Protein AF-A0A2K3NFA9-F1 (afdb_monomer_lite)

Secondary structure (DSSP, 8-state):
---SPPTT-EEEEEETTEEEEEEEEETTEEEETTT--EE-HHHHHHHTT-TTS--HHHHEEETTS-BHHHHHHHHHTT--EE-SPPPSSBTTT---SSEEEPSSSS-EEETGGGT-SS--SS----HHHHS-------PPP-EE----------------TTT------SSS-STT-EEE-TTT--EEEHHHHHHTTS---SS--SS---SSHHHHHHHHHHHHHHHH-EEEPPHHHHHHHHHHHHHTT---TT-TT--EEE---TT---TTTHHHHHHHHHHHHHHS---B-TTS-B-HHHHHH-

pLDDT: mean 71.09, std 14.91, range [30.61, 93.5]

Radius of gyration: 27.75 Å; chains: 1; bounding box: 70×66×53 Å

InterPro domains:
  IPR001965 Zinc finger, PHD-type [SM00249] (89-130)
  IPR001965 Zinc finger, PHD-type [SM00249] (159-216)
  IPR011011 Zinc finger, FYVE/PHD-type [SSF57903] (85-131)
  IPR011011 Zinc finger, FYVE/PHD-type [SSF57903] (155-213)
  IPR013083 Zinc finger, RING/FYVE/PHD-type [G3DSA:3.30.40.10] (77-143)
  IPR013083 Zinc finger, RING/FYVE/PHD-type [G3DSA:3.30.40.10] (156-218)
  IPR019786 Zinc finger, PHD-type, conserved site [PS01359] (90-129)
  IPR019786 Zinc finger, PHD-type, conserved site [PS01359] (160-215)
  IPR019787 Zinc finger, PHD-finger [PS50016] (87-132)
  IPR019787 Zinc finger, PHD-finger [PS50016] (157-218)
  IPR032308 Tify domain-binding domain [PF16135] (26-71)
  IPR059153 Histone-lysine N-methyltransferase NSD-like, PHD zi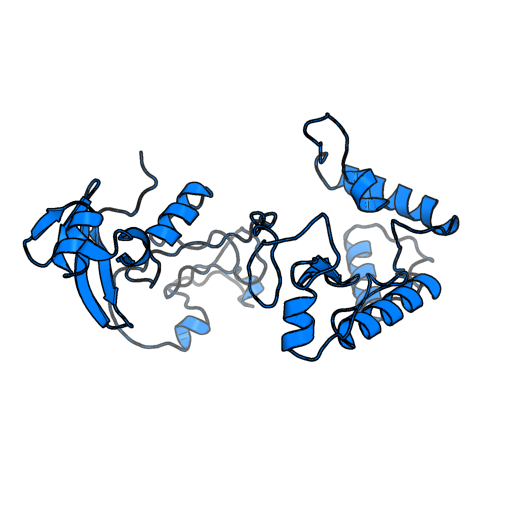nc finger 1 [PF23011] (87-130)

Foldseek 3Di:
DPAADDWQFKKFFDDPRDTQWIFTDDDQFTQTPVPRDGDHLLVNCVVSVNNVVSCSQCGMATPVGDGVVNSVVCSVVVFHFDQQAADQAAPQPRHGDDWAAAPQHRHTHDCVSVVHPDHDPDHDHDPVRVVDPDDDPDRGDRDGDPPPPVPPPPPLPADAPQPSDPQADDPDQDQRHWDAQPQPRHIHGQVSCVVVVNDPDPDDDPDGDHSDPVSVVVVVVLVVQQVVFKAFDPPVVLVVVVVVCVVVVNDDPPDSRPDIDGDHDLCDPDPVCVVVLVVVLVVCVVVDPFPADPVRDGCSNVVSND

Sequence (306 aa):
MPNGLPDGAELAYYVKGQKLLGGYKQGNGIVCGCCDVEISPSQFEAHAGMAARRQPYRHIYTSNGLTLHDIALSLANGQNLTTGDSDDMCAICGDGGDLILCNGCPRAFHAACLGLHGVPDSGWHCLNCKDNTGDGGGVRPIMIRLTRVDKEPEYEMGGCVVCRENDFSVDTFDDRTVIICDQCEKEYHVGCLRDIGLCELEELPKDKWFCCDDCNRIYVALQNSVSAGADTIPSSLSELIIRKHEERGLCTYGSMNDIQWRILSGKSRYPEHLPLLSRAAAIFRECFDPIVAISGRDLIPVMVYG

Structure (mmCIF, N/CA/C/O backbone):
data_AF-A0A2K3NFA9-F1
#
_entry.id   AF-A0A2K3NFA9-F1
#
loop_
_atom_site.group_PDB
_atom_site.id
_atom_site.type_symbol
_atom_site.label_atom_id
_atom_site.label_alt_id
_atom_site.label_comp_id
_atom_site.label_asym_id
_atom_site.label_entity_id
_atom_site.label_seq_id
_atom_site.pdbx_PDB_ins_code
_atom_site.Cartn_x
_atom_site.Cartn_y
_atom_site.Cartn_z
_atom_site.occupancy
_atom_site.B_iso_or_equiv
_atom_site.auth_seq_id
_atom_site.auth_comp_id
_atom_site.auth_asym_id
_atom_site.auth_atom_id
_atom_site.pdbx_PDB_model_num
ATOM 1 N N . MET A 1 1 ? -10.612 -15.970 -27.911 1.00 30.61 1 MET A N 1
ATOM 2 C CA . MET A 1 1 ? -9.783 -15.060 -27.091 1.00 30.61 1 MET A CA 1
ATOM 3 C C . MET A 1 1 ? -8.9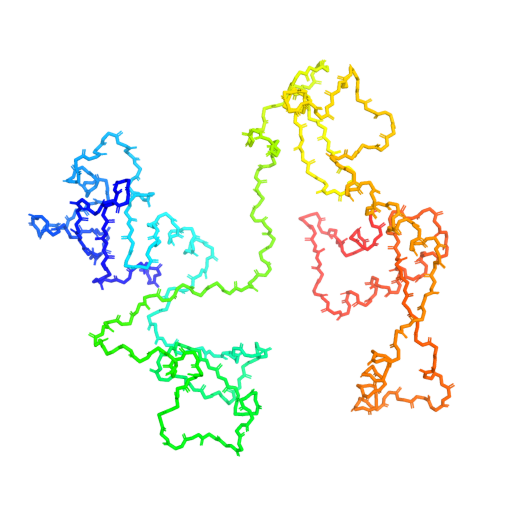26 -15.932 -26.184 1.00 30.61 1 MET A C 1
ATOM 5 O O . MET A 1 1 ? -9.525 -16.708 -25.448 1.00 30.61 1 MET A O 1
ATOM 9 N N . PRO A 1 2 ? -7.586 -15.932 -26.279 1.00 40.41 2 PRO A N 1
ATOM 10 C CA . PRO A 1 2 ? -6.780 -16.975 -25.658 1.00 40.41 2 PRO A CA 1
ATOM 11 C C . PRO A 1 2 ? -6.175 -16.460 -24.352 1.00 40.41 2 PRO A C 1
ATOM 13 O O . PRO A 1 2 ? -5.002 -16.158 -24.335 1.00 40.41 2 PRO A O 1
ATOM 16 N N . ASN A 1 3 ? -6.969 -16.280 -23.294 1.00 52.12 3 ASN A N 1
ATOM 17 C CA . ASN A 1 3 ? -6.464 -15.871 -21.969 1.00 52.12 3 ASN A CA 1
ATOM 18 C C . ASN A 1 3 ? -7.348 -16.433 -20.838 1.00 52.12 3 ASN A C 1
ATOM 20 O O . ASN A 1 3 ? -7.535 -15.797 -19.814 1.00 52.12 3 ASN A O 1
ATOM 24 N N . GLY A 1 4 ? -7.978 -17.591 -21.040 1.00 61.06 4 GLY A N 1
ATOM 25 C CA . GLY A 1 4 ? -8.753 -18.277 -20.000 1.00 61.06 4 GLY A CA 1
ATOM 26 C C . GLY A 1 4 ? -7.994 -19.474 -19.435 1.00 61.06 4 GLY A C 1
ATOM 27 O O . GLY A 1 4 ? -6.922 -19.823 -19.924 1.00 61.06 4 GLY A O 1
ATOM 28 N N . LEU A 1 5 ? -8.586 -20.152 -18.449 1.00 69.44 5 LEU A N 1
ATOM 29 C CA . LEU A 1 5 ? -8.106 -21.465 -18.017 1.00 69.44 5 LEU A CA 1
ATOM 30 C C . LEU A 1 5 ? -8.042 -22.414 -19.240 1.00 69.44 5 LEU A C 1
ATOM 32 O O . LEU A 1 5 ? -8.993 -22.415 -20.037 1.00 69.44 5 LEU A O 1
ATOM 36 N N . PRO A 1 6 ? -6.958 -23.185 -19.441 1.00 73.62 6 PRO A N 1
ATOM 37 C CA . PRO A 1 6 ? -6.852 -24.095 -20.579 1.00 73.62 6 PRO A CA 1
ATOM 38 C C . PRO A 1 6 ? -7.875 -25.231 -20.480 1.00 73.62 6 PRO A C 1
ATOM 40 O O . PRO A 1 6 ? -8.252 -25.651 -19.383 1.00 73.62 6 PRO A O 1
ATOM 43 N N . ASP A 1 7 ? -8.337 -25.721 -21.633 1.00 78.50 7 ASP A N 1
ATOM 44 C CA . ASP A 1 7 ? -9.188 -26.914 -21.680 1.00 78.50 7 ASP A CA 1
ATOM 45 C C . ASP A 1 7 ? -8.452 -28.109 -21.061 1.00 78.50 7 ASP A C 1
ATOM 47 O O . ASP A 1 7 ? -7.252 -28.287 -21.264 1.00 78.50 7 ASP A O 1
ATOM 51 N N . GLY A 1 8 ? -9.174 -28.908 -20.276 1.00 75.56 8 GLY A N 1
ATOM 52 C CA . GLY A 1 8 ? -8.624 -30.023 -19.505 1.00 75.56 8 GLY A CA 1
ATOM 53 C C . GLY A 1 8 ? -8.111 -29.648 -18.112 1.00 75.56 8 GLY A C 1
ATOM 54 O O . GLY A 1 8 ? -7.711 -30.538 -17.367 1.00 75.56 8 GLY A O 1
ATOM 55 N N . ALA A 1 9 ? -8.147 -28.371 -17.715 1.00 79.12 9 ALA A N 1
ATOM 56 C CA . ALA A 1 9 ? -7.793 -27.981 -16.352 1.00 79.12 9 ALA A CA 1
ATOM 57 C C . ALA A 1 9 ? -8.792 -28.549 -15.331 1.00 79.12 9 ALA A C 1
ATOM 59 O O . ALA A 1 9 ? -10.000 -28.325 -15.451 1.00 79.12 9 ALA A O 1
ATOM 60 N N . GLU A 1 10 ? -8.285 -29.258 -14.320 1.00 82.44 10 GLU A N 1
ATOM 61 C CA . GLU A 1 10 ? -9.111 -29.844 -13.263 1.00 82.44 10 GLU A CA 1
ATOM 62 C C . GLU A 1 10 ? -9.761 -28.771 -12.389 1.00 82.44 10 GLU A C 1
ATOM 64 O O . GLU A 1 10 ? -9.112 -27.831 -11.919 1.00 82.44 10 GLU A O 1
ATOM 69 N N . LEU A 1 11 ? -11.053 -28.962 -12.136 1.00 86.88 11 LEU A N 1
ATOM 70 C CA . LEU A 1 11 ? -11.883 -28.120 -11.293 1.00 86.88 11 LEU A CA 1
ATOM 71 C C . LEU A 1 11 ? -12.596 -28.967 -10.243 1.00 86.88 11 LEU A C 1
ATOM 73 O O . LEU A 1 11 ? -13.044 -30.085 -10.499 1.00 86.88 11 LEU A O 1
ATOM 77 N N . ALA A 1 12 ? -12.733 -28.434 -9.038 1.00 88.00 12 ALA A N 1
ATOM 78 C CA . ALA A 1 12 ? -13.415 -29.121 -7.958 1.00 88.00 12 ALA A CA 1
ATOM 79 C C . ALA A 1 12 ? -14.170 -28.148 -7.054 1.00 88.00 12 ALA A C 1
ATOM 81 O O . ALA A 1 12 ? -13.686 -27.069 -6.721 1.00 88.00 12 ALA A O 1
ATOM 82 N N . TYR A 1 13 ? -15.373 -28.541 -6.648 1.00 84.56 13 TYR A N 1
ATOM 83 C CA . TYR A 1 13 ? -16.193 -27.800 -5.701 1.00 84.56 13 TYR A CA 1
ATOM 84 C C . TYR A 1 13 ? -15.891 -28.278 -4.278 1.00 84.56 13 TYR A C 1
ATOM 86 O O . TYR A 1 13 ? -16.001 -29.476 -3.992 1.00 84.56 13 TYR A O 1
ATOM 94 N N . TYR A 1 14 ? -15.547 -27.350 -3.382 1.00 78.50 14 TYR A N 1
ATOM 95 C CA . TYR A 1 14 ? -15.205 -27.652 -1.989 1.00 78.50 14 TYR A CA 1
ATOM 96 C C . TYR A 1 14 ? -16.158 -26.976 -1.000 1.00 78.50 14 TYR A C 1
ATOM 98 O O . TYR A 1 14 ? -16.545 -25.819 -1.161 1.00 78.50 14 TYR A O 1
ATOM 106 N N . VAL A 1 15 ? -16.492 -27.679 0.086 1.00 76.00 15 VAL A N 1
ATOM 107 C CA . VAL A 1 15 ? -17.239 -27.127 1.227 1.00 76.00 15 VAL A CA 1
ATOM 108 C C . VAL A 1 15 ? -16.550 -27.542 2.517 1.00 76.00 15 VAL A C 1
ATOM 110 O O . VAL A 1 15 ? -16.347 -28.728 2.754 1.00 76.00 15 VAL A O 1
ATOM 113 N N . LYS A 1 16 ? -16.182 -26.563 3.357 1.00 71.69 16 LYS A N 1
ATOM 114 C CA . LYS A 1 16 ? -15.470 -26.795 4.631 1.00 71.69 16 LYS A CA 1
ATOM 115 C C . LYS A 1 16 ? -14.214 -27.681 4.469 1.00 71.69 16 LYS A C 1
ATOM 117 O O . LYS A 1 16 ? -13.926 -28.508 5.324 1.00 71.69 16 LYS A O 1
ATOM 122 N N . GLY A 1 17 ? -13.497 -27.529 3.352 1.00 64.50 17 GLY A N 1
ATOM 123 C CA . GLY A 1 17 ? -12.285 -28.299 3.039 1.00 64.50 17 GLY A CA 1
ATOM 124 C C . GLY A 1 17 ? -12.519 -29.686 2.425 1.00 64.50 17 GLY A C 1
ATOM 125 O O . GLY A 1 17 ? -11.554 -30.337 2.039 1.00 64.50 17 GLY A O 1
ATOM 126 N N . GLN A 1 18 ? -13.769 -30.136 2.268 1.00 73.69 18 GLN A N 1
ATOM 127 C CA . GLN A 1 18 ? -14.091 -31.423 1.647 1.00 73.69 18 GLN A CA 1
ATOM 128 C C . GLN A 1 18 ? -14.492 -31.249 0.176 1.00 73.69 18 GLN A C 1
ATOM 130 O O . GLN A 1 18 ? -15.353 -30.425 -0.142 1.00 73.69 18 GLN A O 1
ATOM 135 N N . LYS A 1 19 ? -13.880 -32.041 -0.718 1.00 82.81 19 LYS A N 1
ATOM 136 C CA . LYS A 1 19 ? -14.230 -32.104 -2.146 1.00 82.81 19 LYS A CA 1
ATOM 137 C C . LYS A 1 19 ? -15.602 -32.761 -2.299 1.00 82.81 19 LYS A C 1
ATOM 139 O O . LYS A 1 19 ? -15.759 -33.923 -1.934 1.00 82.81 19 LYS A O 1
ATOM 144 N N . LEU A 1 20 ? -16.574 -32.028 -2.836 1.00 82.81 20 LEU A N 1
ATOM 145 C CA . LEU A 1 20 ? -17.926 -32.538 -3.090 1.00 82.81 20 LEU A CA 1
ATOM 146 C C . LEU A 1 20 ? -18.117 -32.996 -4.532 1.00 82.81 20 LEU A C 1
ATOM 148 O O . LEU A 1 20 ? -18.802 -33.983 -4.776 1.00 82.81 20 LEU A O 1
ATOM 152 N N . LEU A 1 21 ? -17.520 -32.281 -5.485 1.00 87.62 21 LEU A N 1
ATOM 153 C CA . LEU A 1 21 ? -17.718 -32.543 -6.904 1.00 87.62 21 LEU A CA 1
ATOM 154 C C . LEU A 1 21 ? -16.453 -32.213 -7.688 1.00 87.62 21 LEU A C 1
ATOM 156 O O . LEU A 1 21 ? -15.819 -31.195 -7.427 1.00 87.62 21 LEU A O 1
ATOM 160 N N . GLY A 1 22 ? -16.075 -33.077 -8.627 1.00 88.81 22 GLY A N 1
ATOM 161 C CA . GLY A 1 22 ? -14.964 -32.856 -9.552 1.00 88.81 22 GLY A CA 1
ATOM 162 C C . GLY A 1 22 ? -15.460 -32.640 -10.978 1.00 88.81 22 GLY A C 1
ATOM 163 O O . GLY A 1 22 ? -16.541 -33.096 -11.347 1.00 88.81 22 GLY A O 1
ATOM 164 N N . GLY A 1 23 ? -14.660 -31.954 -11.776 1.00 90.44 23 GLY A N 1
ATOM 165 C CA . GLY A 1 23 ? -14.893 -31.711 -13.188 1.00 90.44 23 GLY A CA 1
ATOM 166 C C . GLY A 1 23 ? -13.633 -31.172 -13.848 1.00 90.44 23 GLY A C 1
ATOM 167 O O . GLY A 1 23 ? -12.580 -31.071 -13.218 1.00 90.44 23 GLY A O 1
ATOM 168 N N . TYR A 1 24 ? -13.736 -30.809 -15.115 1.00 88.12 24 TYR A N 1
ATOM 169 C CA . TYR A 1 24 ? -12.649 -30.152 -15.831 1.00 88.12 24 TYR A CA 1
ATOM 170 C C . TYR A 1 24 ? -13.198 -29.073 -16.753 1.00 88.12 24 TYR A C 1
ATOM 172 O O . TYR A 1 24 ? -14.352 -29.114 -17.183 1.00 88.12 24 TYR A O 1
ATOM 180 N N . LYS A 1 25 ? -12.380 -28.066 -17.032 1.00 85.19 25 LYS A N 1
ATOM 181 C CA . LYS A 1 25 ? -12.754 -26.966 -17.916 1.00 85.19 25 LYS A CA 1
ATOM 182 C C . LYS A 1 25 ? -12.782 -27.440 -19.369 1.00 85.19 25 LYS A C 1
ATOM 184 O O . LYS A 1 25 ? -11.827 -28.068 -19.822 1.00 85.19 25 LYS A O 1
ATOM 189 N N . GLN A 1 26 ? -13.829 -27.087 -20.113 1.00 81.88 26 GLN A N 1
ATOM 190 C CA . GLN A 1 26 ? -13.908 -27.313 -21.558 1.00 81.88 26 GLN A CA 1
ATOM 191 C C . GLN A 1 26 ? -14.666 -26.165 -22.231 1.00 81.88 26 GLN A C 1
ATOM 193 O O . GLN A 1 26 ? -15.768 -25.821 -21.813 1.00 81.88 26 GLN A O 1
ATOM 198 N N . GLY A 1 27 ? -14.073 -25.543 -23.253 1.00 80.81 27 GLY A N 1
ATOM 199 C CA . GLY A 1 27 ? -14.684 -24.423 -23.964 1.00 80.81 27 GLY A CA 1
ATOM 200 C C . GLY A 1 27 ? -14.975 -23.240 -23.036 1.00 80.81 27 GLY A C 1
ATOM 201 O O . GLY A 1 27 ? -14.051 -22.635 -22.485 1.00 80.81 27 GLY A O 1
ATOM 202 N N . ASN A 1 28 ? -16.259 -22.913 -22.870 1.00 78.31 28 ASN A N 1
ATOM 203 C CA . ASN A 1 28 ? -16.737 -21.870 -21.953 1.00 78.31 28 ASN A CA 1
ATOM 204 C C . ASN A 1 28 ? -17.412 -22.448 -20.693 1.00 78.31 28 ASN A C 1
ATOM 206 O O . ASN A 1 28 ? -17.889 -21.683 -19.852 1.00 78.31 28 ASN A O 1
ATOM 210 N N . GLY A 1 29 ? -17.472 -23.776 -20.567 1.00 83.25 29 GLY A N 1
ATOM 211 C CA . GLY A 1 29 ? -18.135 -24.489 -19.485 1.00 83.25 29 GLY A CA 1
ATOM 212 C C . GLY A 1 29 ? -17.198 -25.378 -18.666 1.00 83.25 29 GLY A C 1
ATOM 213 O O . GLY A 1 29 ? -15.970 -25.366 -18.794 1.00 83.25 29 GLY A O 1
ATOM 214 N N . ILE A 1 30 ? -17.816 -26.148 -17.777 1.00 89.50 30 ILE A N 1
ATOM 215 C CA . ILE A 1 30 ? -17.186 -27.156 -16.930 1.00 89.50 30 ILE A CA 1
ATOM 216 C C . ILE A 1 30 ? -17.863 -28.481 -17.248 1.00 89.50 30 ILE A C 1
ATOM 218 O O . ILE A 1 30 ? -19.080 -28.594 -17.115 1.00 89.50 30 ILE A O 1
ATOM 222 N N . VAL A 1 31 ? -17.101 -29.499 -17.625 1.00 90.62 31 VAL A N 1
ATOM 223 C CA . VAL A 1 31 ? -17.635 -30.858 -17.698 1.00 90.62 31 VAL A CA 1
ATOM 224 C C . VAL A 1 31 ? -17.710 -31.423 -16.290 1.00 90.62 31 VAL A C 1
ATOM 226 O O . VAL A 1 31 ? -16.698 -31.518 -15.591 1.00 90.62 31 VAL A O 1
ATOM 229 N N . CYS A 1 32 ? -18.920 -31.769 -15.850 1.00 91.25 32 CYS A N 1
ATOM 230 C CA . CYS A 1 32 ? -19.118 -32.382 -14.541 1.00 91.25 32 CYS A CA 1
ATOM 231 C C . CYS A 1 32 ? -18.693 -33.847 -14.565 1.00 91.25 32 CYS A C 1
ATOM 233 O O . CYS A 1 32 ? -19.303 -34.625 -15.288 1.00 91.25 32 CYS A O 1
ATOM 235 N N . GLY A 1 33 ? -17.804 -34.274 -13.667 1.00 87.19 33 GLY A N 1
ATOM 236 C CA . GLY A 1 33 ? -17.477 -35.699 -13.504 1.00 87.19 33 GLY A CA 1
ATOM 237 C C . GLY A 1 33 ? -18.623 -36.550 -12.933 1.00 87.19 33 GLY A C 1
ATOM 238 O O . GLY A 1 33 ? -18.463 -37.745 -12.723 1.00 87.19 33 GLY A O 1
ATOM 239 N N . CYS A 1 34 ? -19.772 -35.939 -12.631 1.00 85.75 34 CYS A N 1
ATOM 240 C CA . CYS A 1 34 ? -20.987 -36.630 -12.214 1.00 85.75 34 CYS A CA 1
ATOM 241 C C . CYS A 1 34 ? -21.834 -37.154 -13.380 1.00 85.75 34 CYS A C 1
ATOM 243 O O . CYS A 1 34 ? -22.545 -38.142 -13.219 1.00 85.75 34 CYS A O 1
ATOM 245 N N . CYS A 1 35 ? -21.831 -36.451 -14.513 1.00 85.62 35 CYS A N 1
ATOM 246 C CA . CYS A 1 35 ? -22.735 -36.720 -15.631 1.00 85.62 35 CYS A CA 1
ATOM 247 C C . CYS A 1 35 ? -22.072 -36.572 -17.004 1.00 85.62 35 CYS A C 1
ATOM 249 O O . CYS A 1 35 ? -22.748 -36.776 -18.005 1.00 85.62 35 CYS A O 1
ATOM 251 N N . ASP A 1 36 ? -20.791 -36.200 -17.051 1.00 88.19 36 ASP A N 1
ATOM 252 C CA . ASP A 1 36 ? -19.991 -35.951 -18.255 1.00 88.19 36 ASP A CA 1
ATOM 253 C C . ASP A 1 36 ? -20.636 -34.966 -19.247 1.00 88.19 36 ASP A C 1
ATOM 255 O O . ASP A 1 36 ? -20.386 -34.995 -20.450 1.00 88.19 36 ASP A O 1
ATOM 259 N N . VAL A 1 37 ? -21.464 -34.051 -18.730 1.00 87.69 37 VAL A N 1
ATOM 260 C CA . VAL A 1 37 ? -22.097 -32.974 -19.502 1.00 87.69 37 VAL A CA 1
ATOM 261 C C . VAL A 1 37 ? -21.366 -31.658 -19.248 1.00 87.69 37 VAL A C 1
ATOM 263 O O . VAL A 1 37 ? -21.055 -31.329 -18.099 1.00 87.69 37 VAL A O 1
ATOM 266 N N . GLU A 1 38 ? -21.135 -30.887 -20.316 1.00 89.81 38 GLU A N 1
ATOM 267 C CA . GLU A 1 38 ? -20.669 -29.500 -20.235 1.00 89.81 38 GLU A CA 1
ATOM 268 C C . GLU A 1 38 ? -21.772 -28.614 -19.640 1.00 89.81 38 GLU A C 1
ATOM 270 O O . GLU A 1 38 ? -22.852 -28.449 -20.212 1.00 89.81 38 GLU A O 1
ATOM 275 N N . ILE A 1 39 ? -21.500 -28.047 -18.468 1.00 86.88 39 ILE A N 1
ATOM 276 C CA . ILE A 1 39 ? -22.427 -27.213 -17.708 1.00 86.88 39 ILE A CA 1
ATOM 277 C C . ILE A 1 39 ? -21.762 -25.903 -17.278 1.00 86.88 39 ILE A C 1
ATOM 279 O O . ILE A 1 39 ? -20.542 -25.786 -17.183 1.00 86.88 39 ILE A O 1
ATOM 283 N N . SER A 1 40 ? -22.571 -24.882 -17.002 1.00 85.81 40 SER A N 1
ATOM 284 C CA . SER A 1 40 ? -22.067 -23.600 -16.491 1.00 85.81 40 SER A CA 1
ATOM 285 C C . SER A 1 40 ? -21.557 -23.710 -15.041 1.00 85.81 40 SER A C 1
ATOM 287 O O . SER A 1 40 ? -22.016 -24.582 -14.299 1.00 85.81 40 SER A O 1
ATOM 289 N N . PRO A 1 41 ? -20.691 -22.789 -14.566 1.00 82.69 41 PRO A N 1
ATOM 290 C CA . PRO A 1 41 ? -20.242 -22.763 -13.168 1.00 82.69 41 PRO A CA 1
ATOM 291 C C . PRO A 1 41 ? -21.389 -22.764 -12.146 1.00 82.69 41 PRO A C 1
ATOM 293 O O . PRO A 1 41 ? -21.317 -23.448 -11.128 1.00 82.69 41 PRO A O 1
ATOM 296 N N . SER A 1 42 ? -22.484 -22.054 -12.434 1.00 84.25 42 SER A N 1
ATOM 297 C CA . SER A 1 42 ? -23.682 -22.027 -11.582 1.00 84.25 42 SER A CA 1
ATOM 298 C C . SER A 1 42 ? -24.395 -23.380 -11.522 1.00 84.25 42 SER A C 1
ATOM 300 O O . SER A 1 42 ? -24.872 -23.788 -10.466 1.00 84.25 42 SER A O 1
ATOM 302 N N . GLN A 1 43 ? -24.459 -24.098 -12.645 1.00 83.50 43 GLN A N 1
ATOM 303 C CA . GLN A 1 43 ? -25.017 -25.452 -12.692 1.00 83.50 43 GLN A CA 1
ATOM 304 C C . GLN A 1 43 ? -24.086 -26.468 -12.023 1.00 83.50 43 GLN A C 1
ATOM 306 O O . GLN A 1 43 ? -24.571 -27.386 -11.370 1.00 83.50 43 GLN A O 1
ATOM 311 N N . PHE A 1 44 ? -22.768 -26.281 -12.114 1.00 85.44 44 PHE A N 1
ATOM 312 C CA . PHE A 1 44 ? -21.787 -27.103 -11.404 1.00 85.44 44 PHE A CA 1
ATOM 313 C C . PHE A 1 44 ? -21.922 -26.952 -9.879 1.00 85.44 44 PHE A C 1
ATOM 315 O O . PHE A 1 44 ? -21.934 -27.948 -9.159 1.00 85.44 44 PHE A O 1
ATOM 322 N N . GLU A 1 45 ? -22.151 -25.732 -9.379 1.00 85.56 45 GLU A N 1
ATOM 323 C CA . GLU A 1 45 ? -22.511 -25.490 -7.972 1.00 85.56 45 GLU A CA 1
ATOM 324 C C . GLU A 1 45 ? -23.851 -26.147 -7.587 1.00 85.56 45 GLU A C 1
ATOM 326 O O . GLU A 1 45 ? -23.981 -26.719 -6.501 1.00 85.56 45 GLU A O 1
ATOM 331 N N . ALA A 1 46 ? -24.846 -26.117 -8.478 1.00 83.56 46 ALA A N 1
ATOM 332 C CA . ALA A 1 46 ? -26.120 -26.792 -8.245 1.00 83.56 46 ALA A CA 1
ATOM 333 C C . ALA A 1 46 ? -25.971 -28.322 -8.182 1.00 83.56 46 ALA A C 1
ATOM 335 O O . ALA A 1 46 ? -26.548 -28.949 -7.294 1.00 83.56 46 ALA A O 1
ATOM 336 N N . HIS A 1 47 ? -25.150 -28.913 -9.054 1.00 86.12 47 HIS A N 1
ATOM 337 C CA . HIS A 1 47 ? -24.806 -30.339 -9.031 1.00 86.12 47 HIS A CA 1
ATOM 338 C C . HIS A 1 47 ? -24.030 -30.737 -7.771 1.00 86.12 47 HIS A C 1
ATOM 340 O O . HIS A 1 47 ? -24.185 -31.854 -7.288 1.00 86.12 47 HIS A O 1
ATOM 346 N N . ALA A 1 48 ? -23.255 -29.819 -7.186 1.00 85.69 48 ALA A N 1
ATOM 347 C CA . ALA A 1 48 ? -22.611 -30.024 -5.889 1.00 85.69 48 ALA A CA 1
ATOM 348 C C . ALA A 1 48 ? -23.589 -29.909 -4.696 1.00 85.69 48 ALA A C 1
ATOM 350 O O . ALA A 1 48 ? -23.168 -29.998 -3.542 1.00 85.69 48 ALA A O 1
ATOM 351 N N . GLY A 1 49 ? -24.886 -29.687 -4.949 1.00 83.44 49 GLY A N 1
ATOM 352 C CA . GLY A 1 49 ? -25.923 -29.533 -3.925 1.00 83.44 49 GLY A CA 1
ATOM 353 C C . GLY A 1 49 ? -25.961 -28.147 -3.278 1.00 83.44 49 GLY A C 1
ATOM 354 O O . GLY A 1 49 ? -26.596 -27.971 -2.241 1.00 83.44 49 GLY A O 1
ATOM 355 N N . MET A 1 50 ? -25.290 -27.154 -3.870 1.00 81.50 50 MET A N 1
ATOM 356 C CA . MET A 1 50 ? -25.055 -25.836 -3.266 1.00 81.50 50 MET A CA 1
ATOM 357 C C . MET A 1 50 ? -25.707 -24.685 -4.047 1.00 81.50 50 MET A C 1
ATOM 359 O O . MET A 1 50 ? -25.326 -23.528 -3.881 1.00 81.50 50 MET A O 1
ATOM 363 N N . ALA A 1 51 ? -26.748 -24.975 -4.837 1.00 74.38 51 ALA A N 1
ATOM 364 C CA . ALA A 1 51 ? -27.461 -24.011 -5.690 1.00 74.38 51 ALA A CA 1
ATOM 365 C C . ALA A 1 51 ? -27.925 -22.724 -4.969 1.00 74.38 51 ALA A C 1
ATOM 367 O O . ALA A 1 51 ? -28.079 -21.674 -5.593 1.00 74.38 51 ALA A O 1
ATOM 368 N N . ALA A 1 52 ? -28.167 -22.793 -3.656 1.00 71.88 52 ALA A N 1
ATOM 369 C CA . ALA A 1 52 ? -28.612 -21.657 -2.851 1.00 71.88 52 ALA A CA 1
ATOM 370 C C . ALA A 1 52 ? -27.517 -20.600 -2.605 1.00 71.88 52 ALA A C 1
ATOM 372 O O . ALA A 1 52 ? -27.853 -19.461 -2.285 1.00 71.88 52 ALA A O 1
ATOM 373 N N . ARG A 1 53 ? -26.227 -20.947 -2.751 1.00 72.38 53 ARG A N 1
ATOM 374 C CA . ARG A 1 53 ? -25.103 -20.038 -2.464 1.00 72.38 53 ARG A CA 1
ATOM 375 C C . ARG A 1 53 ? -24.913 -18.962 -3.524 1.00 72.38 53 ARG A C 1
ATOM 377 O O . ARG A 1 53 ? -24.528 -17.851 -3.175 1.00 72.38 53 ARG A O 1
ATOM 384 N N . ARG A 1 54 ? -25.210 -19.271 -4.791 1.00 74.06 54 ARG A N 1
ATOM 385 C CA . ARG A 1 54 ? -25.133 -18.341 -5.931 1.00 74.06 54 ARG A CA 1
ATOM 386 C C . ARG A 1 54 ? -23.760 -17.667 -6.073 1.00 74.06 54 ARG A C 1
ATOM 388 O O . ARG A 1 54 ? -23.670 -16.550 -6.579 1.00 74.06 54 ARG A O 1
ATOM 395 N N . GLN A 1 55 ? -22.691 -18.333 -5.636 1.00 77.00 55 GLN A N 1
ATOM 396 C CA . GLN A 1 55 ? -21.316 -17.823 -5.701 1.00 77.00 55 GLN A CA 1
ATOM 397 C C . GLN A 1 55 ? -20.351 -18.890 -6.243 1.00 77.00 55 GLN A C 1
ATOM 399 O O . GLN A 1 55 ? -19.353 -19.212 -5.588 1.00 77.00 55 GLN A O 1
ATOM 404 N N . PRO A 1 56 ? -20.594 -19.418 -7.458 1.00 76.75 56 PRO A N 1
ATOM 405 C CA . PRO A 1 56 ? -19.829 -20.542 -7.989 1.00 76.75 56 PRO A CA 1
ATOM 406 C C . PRO A 1 56 ? -18.343 -20.205 -8.162 1.00 76.75 56 PRO A C 1
ATOM 408 O O . PRO A 1 56 ? -17.481 -21.012 -7.831 1.00 76.75 56 PRO A O 1
ATOM 411 N N . TYR A 1 57 ? -18.015 -18.978 -8.582 1.00 79.38 57 TYR A N 1
ATOM 412 C CA . TYR A 1 57 ? -16.625 -18.571 -8.815 1.00 79.38 57 TYR A CA 1
ATOM 413 C C . TYR A 1 57 ? -15.776 -18.566 -7.534 1.00 79.38 57 TYR A C 1
ATOM 415 O O . TYR A 1 57 ? -14.579 -18.810 -7.609 1.00 79.38 57 TYR A O 1
ATOM 423 N N . ARG A 1 58 ? -16.381 -18.344 -6.358 1.00 81.12 58 ARG A N 1
ATOM 424 C CA . ARG A 1 58 ? -15.676 -18.339 -5.063 1.00 81.12 58 ARG A CA 1
ATOM 425 C C . ARG A 1 58 ? -15.465 -19.731 -4.464 1.00 81.12 58 ARG A C 1
ATOM 427 O O . ARG A 1 58 ? -14.706 -19.864 -3.515 1.00 81.12 58 ARG A O 1
ATOM 434 N N . HIS A 1 59 ? -16.152 -20.749 -4.980 1.00 79.75 59 HIS A N 1
ATOM 435 C CA . HIS A 1 59 ? -16.205 -22.079 -4.360 1.00 79.75 59 HIS A CA 1
ATOM 436 C C . HIS A 1 59 ? -15.788 -23.218 -5.299 1.00 79.75 59 HIS A C 1
ATOM 438 O O . HIS A 1 59 ? -15.750 -24.379 -4.886 1.00 79.75 59 HIS A O 1
ATOM 444 N N . ILE A 1 60 ? -15.460 -22.893 -6.550 1.00 83.12 60 ILE A N 1
ATOM 445 C CA . ILE A 1 60 ? -14.856 -23.809 -7.514 1.00 83.12 60 ILE A CA 1
ATOM 446 C C . ILE A 1 60 ? -13.360 -23.524 -7.553 1.00 83.12 60 ILE A C 1
ATOM 448 O O . ILE A 1 60 ? -12.946 -22.409 -7.868 1.00 83.12 60 ILE A O 1
ATOM 452 N N . TYR A 1 61 ? -12.577 -24.547 -7.242 1.00 82.62 61 TYR A N 1
ATOM 453 C CA . TYR A 1 61 ? -11.132 -24.496 -7.097 1.00 82.62 61 TYR A CA 1
ATOM 454 C C . TYR A 1 61 ? -10.445 -25.263 -8.220 1.00 82.62 61 TYR A C 1
ATOM 456 O O . TYR A 1 61 ? -10.973 -26.254 -8.721 1.00 82.62 61 TYR A O 1
ATOM 464 N N . THR A 1 62 ? -9.243 -24.827 -8.569 1.00 81.00 62 THR A N 1
ATOM 465 C CA . THR A 1 62 ? -8.304 -25.568 -9.418 1.00 81.00 62 THR A CA 1
ATOM 466 C C . THR A 1 62 ? -7.434 -26.513 -8.591 1.00 81.00 62 THR A C 1
ATOM 468 O O . THR A 1 62 ? -7.385 -26.416 -7.362 1.00 81.00 62 THR A O 1
ATOM 471 N N . SER A 1 63 ? -6.682 -27.391 -9.261 1.00 70.69 63 SER A N 1
ATOM 472 C CA . SER A 1 63 ? -5.694 -28.295 -8.643 1.00 70.69 63 SER A CA 1
ATOM 473 C C . SER A 1 63 ? -4.661 -27.594 -7.749 1.00 70.69 63 SER A C 1
ATOM 475 O O . SER A 1 63 ? -4.072 -28.225 -6.878 1.00 70.69 63 SER A O 1
ATOM 477 N N . ASN A 1 64 ? -4.457 -26.287 -7.937 1.00 63.25 64 ASN A N 1
ATOM 478 C CA . ASN A 1 64 ? -3.456 -25.498 -7.220 1.00 63.25 64 ASN A CA 1
ATOM 479 C C . ASN A 1 64 ? -4.048 -24.726 -6.030 1.00 63.25 64 ASN A C 1
ATOM 481 O O . ASN A 1 64 ? -3.379 -23.873 -5.454 1.00 63.25 64 ASN A O 1
ATOM 485 N N . GLY A 1 65 ? -5.308 -24.999 -5.674 1.00 67.75 65 GLY A N 1
ATOM 486 C CA . GLY A 1 65 ? -5.978 -24.388 -4.524 1.00 67.75 65 GLY A CA 1
ATOM 487 C C . GLY A 1 65 ? -6.524 -22.980 -4.768 1.00 67.75 65 GLY A C 1
ATOM 488 O O . GLY A 1 65 ? -7.002 -22.354 -3.828 1.00 67.75 65 GLY A O 1
ATOM 489 N N . LEU A 1 66 ? -6.494 -22.490 -6.010 1.00 74.06 66 LEU A N 1
ATOM 490 C CA . LEU A 1 66 ? -7.024 -21.176 -6.384 1.00 74.06 66 LEU A CA 1
ATOM 491 C C . LEU A 1 66 ? -8.460 -21.279 -6.874 1.00 74.06 66 LEU A C 1
ATOM 493 O O . LEU A 1 66 ? -8.789 -22.210 -7.617 1.00 74.06 66 LEU A O 1
ATOM 497 N N . THR A 1 67 ? -9.294 -20.312 -6.501 1.00 81.69 67 THR A N 1
ATOM 498 C CA . THR A 1 67 ? -10.685 -20.258 -6.954 1.00 81.69 67 THR A CA 1
ATOM 499 C C . THR A 1 67 ? -10.787 -19.698 -8.371 1.00 81.69 67 THR A C 1
ATOM 501 O O . THR A 1 67 ? -9.921 -18.954 -8.836 1.00 81.69 67 THR A O 1
ATOM 504 N N . LEU A 1 68 ? -11.879 -20.003 -9.076 1.00 79.75 68 LEU A N 1
ATOM 505 C CA . LEU A 1 68 ? -12.177 -19.354 -10.358 1.00 79.75 68 LEU A CA 1
ATOM 506 C C . LEU A 1 68 ? -12.298 -17.826 -10.222 1.00 79.75 68 LEU A C 1
ATOM 508 O O . LEU A 1 68 ? -12.047 -17.114 -11.190 1.00 79.75 68 LEU A O 1
ATOM 512 N N . HIS A 1 69 ? -12.673 -17.319 -9.043 1.00 80.06 69 HIS A N 1
ATOM 513 C CA . HIS A 1 69 ? -12.684 -15.891 -8.736 1.00 80.06 69 HIS A CA 1
ATOM 514 C C . HIS A 1 69 ? -11.268 -15.313 -8.727 1.00 80.06 69 HIS A C 1
ATOM 516 O O . HIS A 1 69 ? -11.034 -14.313 -9.400 1.00 80.06 69 HIS A O 1
ATOM 522 N N . ASP A 1 70 ? -10.324 -15.976 -8.056 1.00 70.50 70 ASP A N 1
ATOM 523 C CA . ASP A 1 70 ? -8.920 -15.547 -8.010 1.00 70.50 70 ASP A CA 1
ATOM 524 C C . ASP A 1 70 ? -8.312 -15.536 -9.414 1.00 70.50 70 ASP A C 1
ATOM 526 O O . ASP A 1 70 ? -7.661 -14.577 -9.810 1.00 70.50 70 ASP A O 1
ATOM 530 N N . ILE A 1 71 ? -8.606 -16.563 -10.216 1.00 72.38 71 ILE A N 1
ATOM 531 C CA . ILE A 1 71 ? -8.122 -16.666 -11.597 1.00 72.38 71 ILE A CA 1
ATOM 532 C C . ILE A 1 71 ? -8.739 -15.580 -12.483 1.00 72.38 71 ILE A C 1
ATOM 534 O O . ILE A 1 71 ? -8.043 -14.986 -13.302 1.00 72.38 71 ILE A O 1
ATOM 538 N N . ALA A 1 72 ? -10.029 -15.280 -12.317 1.00 73.19 72 ALA A N 1
ATOM 539 C CA . ALA A 1 72 ? -10.679 -14.196 -13.047 1.00 73.19 72 ALA A CA 1
ATOM 540 C C . ALA A 1 72 ? -10.084 -12.824 -12.687 1.00 73.19 72 ALA A C 1
ATOM 542 O O . ALA A 1 72 ? -9.860 -12.012 -13.583 1.00 73.19 72 ALA A O 1
ATOM 543 N N . LEU A 1 73 ? -9.780 -12.584 -11.406 1.00 66.31 73 LEU A N 1
ATOM 544 C CA . LEU A 1 73 ? -9.092 -11.374 -10.947 1.00 66.31 73 LEU A CA 1
ATOM 545 C C . LEU A 1 73 ? -7.663 -11.296 -11.498 1.00 66.31 73 LEU A C 1
ATOM 547 O O . LEU A 1 73 ? -7.244 -10.249 -11.983 1.00 66.31 73 LEU A O 1
ATOM 551 N N . SER A 1 74 ? -6.927 -12.407 -11.484 1.00 62.53 74 SER A N 1
ATOM 552 C CA . SER A 1 74 ? -5.593 -12.515 -12.077 1.00 62.53 74 SER A CA 1
ATOM 553 C C . SER A 1 74 ? -5.589 -12.156 -13.563 1.00 62.53 74 SER A C 1
ATOM 555 O O . SER A 1 74 ? -4.771 -11.354 -14.013 1.00 62.53 74 SER A O 1
ATOM 557 N N . LEU A 1 75 ? -6.542 -12.694 -14.323 1.00 64.12 75 LEU A N 1
ATOM 558 C CA . LEU A 1 75 ? -6.677 -12.437 -15.756 1.00 64.12 75 LEU A CA 1
ATOM 559 C C . LEU A 1 75 ? -7.132 -11.006 -16.065 1.00 64.12 75 LEU A C 1
ATOM 561 O O . LEU A 1 75 ? -6.615 -10.394 -16.998 1.00 64.12 75 LEU A O 1
ATOM 565 N N . ALA A 1 76 ? -8.058 -10.450 -15.275 1.00 59.19 76 ALA A N 1
ATOM 566 C CA . ALA A 1 76 ? -8.474 -9.050 -15.392 1.00 59.19 76 ALA A CA 1
ATOM 567 C C . ALA A 1 76 ? -7.301 -8.084 -15.156 1.00 59.19 76 ALA A C 1
ATOM 569 O O . ALA A 1 76 ? -7.213 -7.041 -15.796 1.00 59.19 76 ALA A O 1
ATOM 570 N N . ASN A 1 77 ? -6.362 -8.487 -14.301 1.00 52.19 77 ASN A N 1
ATOM 571 C CA . ASN A 1 77 ? -5.151 -7.748 -13.968 1.00 52.19 77 ASN A CA 1
ATOM 572 C C . ASN A 1 77 ? -3.979 -7.993 -14.939 1.00 52.19 77 ASN A C 1
ATOM 574 O O . ASN A 1 77 ? -2.839 -7.655 -14.622 1.00 52.19 77 ASN A O 1
ATOM 578 N N . GLY A 1 78 ? -4.234 -8.592 -16.108 1.00 47.91 78 GLY A N 1
ATOM 579 C CA . GLY A 1 78 ? -3.232 -8.779 -17.163 1.00 47.91 78 GLY A CA 1
ATOM 580 C C . GLY A 1 78 ? -2.211 -9.891 -16.898 1.00 47.91 78 GLY A C 1
ATOM 581 O O . GLY A 1 78 ? -1.184 -9.941 -17.574 1.00 47.91 78 GLY A O 1
ATOM 582 N N . GLN A 1 79 ? -2.462 -10.787 -15.937 1.00 54.22 79 GLN A N 1
ATOM 583 C CA . GLN A 1 79 ? -1.550 -11.892 -15.631 1.00 54.22 79 GLN A CA 1
ATOM 584 C C . GLN A 1 79 ? -1.664 -13.014 -16.672 1.00 54.22 79 GLN A C 1
ATOM 586 O O . GLN A 1 79 ? -2.758 -13.393 -17.088 1.00 54.22 79 GLN A O 1
ATOM 591 N N . ASN A 1 80 ? -0.520 -13.572 -17.075 1.00 46.97 80 ASN A N 1
ATOM 592 C CA . ASN A 1 80 ? -0.455 -14.675 -18.030 1.00 46.97 80 ASN A CA 1
ATOM 593 C C . ASN A 1 80 ? -0.480 -16.025 -17.295 1.00 46.97 80 ASN A C 1
ATOM 595 O O . ASN A 1 80 ? 0.388 -16.304 -16.467 1.00 46.97 80 ASN A O 1
ATOM 599 N N . LEU A 1 81 ? -1.466 -16.870 -17.606 1.00 48.25 81 LEU A N 1
ATOM 600 C CA . LEU A 1 81 ? -1.535 -18.251 -17.123 1.00 48.25 81 LEU A CA 1
ATOM 601 C C . LEU A 1 81 ? -0.612 -19.114 -17.991 1.00 48.25 81 LEU A C 1
ATOM 603 O O . LEU A 1 81 ? -1.038 -19.616 -19.029 1.00 48.25 81 LEU A O 1
ATOM 607 N N . THR A 1 82 ? 0.655 -19.275 -17.604 1.00 41.66 82 THR A N 1
ATOM 608 C CA . THR A 1 82 ? 1.577 -20.118 -18.374 1.00 41.66 82 THR A CA 1
ATOM 609 C C . THR A 1 82 ? 1.539 -21.564 -17.888 1.00 41.66 82 THR A C 1
ATOM 611 O O . THR A 1 82 ? 1.688 -21.885 -16.706 1.00 41.66 82 THR A O 1
ATOM 614 N N . THR A 1 83 ? 1.346 -22.481 -18.831 1.00 41.03 83 THR A N 1
ATOM 615 C CA . THR A 1 83 ? 1.554 -23.913 -18.627 1.00 41.03 83 THR A CA 1
ATOM 616 C C . THR A 1 83 ? 3.046 -24.208 -18.682 1.00 41.03 83 THR A C 1
ATOM 618 O O . THR A 1 83 ? 3.563 -24.636 -19.703 1.00 41.03 83 THR A O 1
ATOM 621 N N . GLY A 1 84 ? 3.741 -23.975 -17.572 1.00 45.59 84 GLY A N 1
ATOM 622 C CA . GLY A 1 84 ? 4.977 -24.687 -17.264 1.00 45.59 84 GLY A CA 1
ATOM 623 C C . GLY A 1 84 ? 6.166 -24.506 -18.210 1.00 45.59 84 GLY A C 1
ATOM 624 O O . GLY A 1 84 ? 6.961 -25.436 -18.275 1.00 45.59 84 GLY A O 1
ATOM 625 N N . ASP A 1 85 ? 6.346 -23.364 -18.870 1.00 41.00 85 ASP A N 1
ATOM 626 C CA . ASP A 1 85 ? 7.654 -23.026 -19.444 1.00 41.00 85 ASP A CA 1
ATOM 627 C C . ASP A 1 85 ? 8.483 -22.230 -18.425 1.00 41.00 85 ASP A C 1
ATOM 629 O O . ASP A 1 85 ? 7.963 -21.431 -17.635 1.00 41.00 85 ASP A O 1
ATOM 633 N N . SER A 1 86 ? 9.763 -22.587 -18.355 1.00 52.31 86 SER A N 1
ATOM 634 C CA . SER A 1 86 ? 10.729 -22.187 -17.330 1.00 52.31 86 SER A CA 1
ATOM 635 C C . SER A 1 86 ? 10.850 -20.673 -17.131 1.00 52.31 86 SER A C 1
ATOM 637 O O . SER A 1 86 ? 10.523 -19.896 -18.021 1.00 52.31 86 SER A O 1
ATOM 639 N N . ASP A 1 87 ? 11.314 -20.250 -15.954 1.00 53.44 87 ASP A N 1
ATOM 640 C CA . ASP A 1 87 ? 11.614 -18.853 -15.625 1.00 53.44 87 ASP A CA 1
ATOM 641 C C . ASP A 1 87 ? 12.603 -18.254 -16.632 1.00 53.44 87 ASP A C 1
ATOM 643 O O . ASP A 1 87 ? 13.653 -18.833 -16.900 1.00 53.44 87 ASP A O 1
ATOM 647 N N . ASP A 1 88 ? 12.304 -17.053 -17.118 1.00 59.94 88 ASP A N 1
ATOM 648 C CA . ASP A 1 88 ? 13.229 -16.249 -17.933 1.00 59.94 88 ASP A CA 1
ATOM 649 C C . ASP A 1 88 ? 14.079 -15.314 -17.051 1.00 59.94 88 ASP A C 1
ATOM 651 O O . ASP A 1 88 ? 14.787 -14.437 -17.542 1.00 59.94 88 ASP A O 1
ATOM 655 N N . MET A 1 89 ? 13.975 -15.486 -15.728 1.00 57.91 89 MET A N 1
ATOM 656 C CA . MET A 1 89 ? 14.593 -14.664 -14.693 1.00 57.91 89 MET A CA 1
ATOM 657 C C . MET A 1 89 ? 15.341 -15.560 -13.701 1.00 57.91 89 MET A C 1
ATOM 659 O O . MET A 1 89 ? 14.842 -16.601 -13.270 1.00 57.91 89 MET A O 1
ATOM 663 N N . CYS A 1 90 ? 16.532 -15.147 -13.281 1.00 61.66 90 CYS A N 1
ATOM 664 C CA . CYS A 1 90 ? 17.295 -15.841 -12.254 1.00 61.66 90 CYS A CA 1
ATOM 665 C C . CYS A 1 90 ? 16.589 -15.734 -10.896 1.00 61.66 90 CYS A C 1
ATOM 667 O O . CYS A 1 90 ? 16.449 -14.647 -10.346 1.00 61.66 90 CYS A O 1
ATOM 669 N N . ALA A 1 91 ? 16.248 -16.856 -10.269 1.00 59.19 91 ALA A N 1
ATOM 670 C CA . ALA A 1 91 ? 15.578 -16.876 -8.968 1.00 59.19 91 ALA A CA 1
ATOM 671 C C . ALA A 1 91 ? 16.445 -16.385 -7.785 1.00 59.19 91 ALA A C 1
ATOM 673 O O . ALA A 1 91 ? 15.941 -16.316 -6.664 1.00 59.19 91 ALA A O 1
ATOM 674 N N . ILE A 1 92 ? 17.730 -16.082 -8.011 1.00 64.94 92 ILE A N 1
ATOM 675 C CA . ILE A 1 92 ? 18.645 -15.525 -7.000 1.00 64.94 92 ILE A CA 1
ATOM 676 C C . ILE A 1 92 ? 18.791 -14.008 -7.156 1.00 64.94 92 ILE A C 1
ATOM 678 O O . ILE A 1 92 ? 18.718 -13.301 -6.156 1.00 64.94 92 ILE A O 1
ATOM 682 N N . CYS A 1 93 ? 19.000 -13.504 -8.378 1.00 55.94 93 CYS A N 1
ATOM 683 C CA . CYS A 1 93 ? 19.258 -12.075 -8.610 1.00 55.94 93 CYS A CA 1
ATOM 684 C C . CYS A 1 93 ? 18.090 -11.313 -9.248 1.00 55.94 93 CYS A C 1
ATOM 686 O O . CYS A 1 93 ? 18.067 -10.093 -9.175 1.00 55.94 93 CYS A O 1
ATOM 688 N N . GLY A 1 94 ? 17.106 -12.011 -9.817 1.00 52.56 94 GLY A N 1
ATOM 689 C CA . GLY A 1 94 ? 15.954 -11.407 -10.488 1.00 52.56 94 GLY A CA 1
ATOM 690 C C . GLY A 1 94 ? 16.218 -10.943 -11.922 1.00 52.56 94 GLY A C 1
ATOM 691 O O . GLY A 1 94 ? 15.298 -10.429 -12.543 1.00 52.56 94 GLY A O 1
ATOM 692 N N . ASP A 1 95 ? 17.428 -11.144 -12.453 1.00 52.78 95 ASP A N 1
ATOM 693 C CA . ASP A 1 95 ? 17.805 -10.726 -13.810 1.00 52.78 95 ASP A CA 1
ATOM 694 C C . ASP A 1 95 ? 17.649 -11.863 -14.829 1.00 52.78 95 ASP A C 1
ATOM 696 O O . ASP A 1 95 ? 17.883 -13.032 -14.505 1.00 52.78 95 ASP A O 1
ATOM 700 N N . GLY A 1 96 ? 17.308 -11.520 -16.072 1.00 62.72 96 GLY A N 1
ATOM 701 C CA . GLY A 1 96 ? 17.355 -12.444 -17.211 1.00 62.72 96 GLY A CA 1
ATOM 702 C C . GLY A 1 96 ? 18.772 -12.637 -17.769 1.00 62.72 96 GLY A C 1
ATOM 703 O O . GLY A 1 96 ? 19.689 -11.892 -17.424 1.00 62.72 96 GLY A O 1
ATOM 704 N N . GLY A 1 97 ? 18.961 -13.626 -18.649 1.00 69.38 97 GLY A N 1
ATOM 705 C CA . GLY A 1 97 ? 20.262 -13.915 -19.268 1.00 69.38 97 GLY A CA 1
ATOM 706 C C . GLY A 1 97 ? 20.472 -15.395 -19.591 1.00 69.38 97 GLY A C 1
ATOM 707 O O . GLY A 1 97 ? 19.517 -16.118 -19.874 1.00 69.38 97 GLY A O 1
ATOM 708 N N . ASP A 1 98 ? 21.727 -15.850 -19.528 1.00 73.31 98 ASP A N 1
ATOM 709 C CA . ASP A 1 98 ? 22.106 -17.256 -19.726 1.00 73.31 98 ASP A CA 1
ATOM 710 C C . ASP A 1 98 ? 21.786 -18.083 -18.471 1.00 73.31 98 ASP A C 1
ATOM 712 O O . ASP A 1 98 ? 22.603 -18.243 -17.553 1.00 73.31 98 ASP A O 1
ATOM 716 N N . LEU A 1 99 ? 20.553 -18.583 -18.413 1.00 71.25 99 LEU A N 1
ATOM 717 C CA . LEU A 1 99 ? 20.005 -19.251 -17.241 1.00 71.25 99 LEU A CA 1
ATOM 718 C C . LEU A 1 99 ? 20.013 -20.780 -17.377 1.00 71.25 99 LEU A C 1
ATOM 720 O O . LEU A 1 99 ? 19.644 -21.355 -18.397 1.00 71.25 99 LEU A O 1
ATOM 724 N N . ILE A 1 100 ? 20.378 -21.449 -16.287 1.00 70.88 100 ILE A N 1
ATOM 725 C CA . ILE A 1 100 ? 20.242 -22.888 -16.084 1.00 70.88 100 ILE A CA 1
ATOM 726 C C . ILE A 1 100 ? 18.849 -23.164 -15.533 1.00 70.88 100 ILE A C 1
ATOM 728 O O . ILE A 1 100 ? 18.467 -22.642 -14.481 1.00 70.88 100 ILE A O 1
ATOM 732 N N . LEU A 1 101 ? 18.120 -24.037 -16.215 1.00 68.88 101 LEU A N 1
ATOM 733 C CA . LEU A 1 101 ? 16.794 -24.467 -15.798 1.00 68.88 101 LEU A CA 1
ATOM 734 C C . LEU A 1 101 ? 16.889 -25.615 -14.796 1.00 68.88 101 LEU A C 1
ATOM 736 O O . LEU A 1 101 ? 17.679 -26.545 -14.965 1.00 68.88 101 LEU A O 1
ATOM 740 N N . CYS A 1 102 ? 16.060 -25.565 -13.757 1.00 69.19 102 CYS A N 1
ATOM 741 C CA . CYS A 1 102 ? 15.859 -26.720 -12.897 1.00 69.19 102 CYS A CA 1
ATOM 742 C C . CYS A 1 102 ? 14.927 -27.731 -13.580 1.00 69.19 102 CYS A C 1
ATOM 744 O O . CYS A 1 102 ? 13.828 -27.398 -14.013 1.00 69.19 102 CYS A O 1
ATOM 746 N N . ASN A 1 103 ? 15.309 -29.002 -13.600 1.00 64.44 103 ASN A N 1
ATOM 747 C CA . ASN A 1 103 ? 14.461 -30.065 -14.146 1.00 64.44 103 ASN A CA 1
ATOM 748 C C . ASN A 1 103 ? 13.283 -30.452 -13.231 1.00 64.44 103 ASN A C 1
ATOM 750 O O . ASN A 1 103 ? 12.334 -31.085 -13.690 1.00 64.44 103 ASN A O 1
ATOM 754 N N . GLY A 1 104 ? 13.331 -30.087 -11.945 1.00 55.56 104 GLY A N 1
ATOM 755 C CA . GLY A 1 104 ? 12.297 -30.411 -10.954 1.00 55.56 104 GLY A CA 1
ATOM 756 C C . GLY A 1 104 ? 11.353 -29.258 -10.595 1.00 55.56 104 GLY A C 1
ATOM 757 O O . GLY A 1 104 ? 10.390 -29.467 -9.862 1.00 55.56 104 GLY A O 1
ATOM 758 N N . CYS A 1 105 ? 11.616 -28.032 -11.054 1.00 58.22 105 CYS A N 1
ATOM 759 C CA . CYS A 1 105 ? 10.766 -26.867 -10.796 1.00 58.22 105 CYS A CA 1
ATOM 760 C C . CYS A 1 105 ? 10.972 -25.805 -11.886 1.00 58.22 105 CYS A C 1
ATOM 762 O O . CYS A 1 105 ? 11.998 -25.824 -12.552 1.00 58.22 105 CYS A O 1
ATOM 764 N N . PRO A 1 106 ? 10.054 -24.846 -12.074 1.00 55.00 106 PRO A N 1
ATOM 765 C CA . PRO A 1 106 ? 10.159 -23.879 -13.166 1.00 55.00 106 PRO A CA 1
ATOM 766 C C . PRO A 1 106 ? 11.260 -22.829 -12.963 1.00 55.00 106 PRO A C 1
ATOM 768 O O . PRO A 1 106 ? 11.360 -21.934 -13.784 1.00 55.00 106 PRO A O 1
ATOM 771 N N . ARG A 1 107 ? 12.062 -22.888 -11.892 1.00 63.03 107 ARG A N 1
ATOM 772 C CA . ARG A 1 107 ? 13.047 -21.847 -11.568 1.00 63.03 107 ARG A CA 1
ATOM 773 C C . ARG A 1 107 ? 14.271 -21.940 -12.470 1.00 63.03 107 ARG A C 1
ATOM 775 O O . ARG A 1 107 ? 14.773 -23.037 -12.734 1.00 63.03 107 ARG A O 1
ATOM 782 N N . ALA A 1 108 ? 14.785 -20.776 -12.831 1.00 71.38 108 ALA A N 1
ATOM 783 C CA . ALA A 1 108 ? 15.994 -20.620 -13.613 1.00 71.38 108 ALA A CA 1
ATOM 784 C C . ALA A 1 108 ? 17.057 -19.861 -12.809 1.00 71.38 108 ALA A C 1
ATOM 786 O O . ALA A 1 108 ? 16.738 -19.101 -11.893 1.00 71.38 108 ALA A O 1
ATOM 787 N N . PHE A 1 109 ? 18.334 -20.114 -13.085 1.00 73.25 109 PHE A N 1
ATOM 788 C CA . PHE A 1 109 ? 19.441 -19.597 -12.282 1.00 73.25 109 PHE A CA 1
ATOM 789 C C . PHE A 1 109 ? 20.680 -19.354 -13.138 1.00 73.25 109 PHE A C 1
ATOM 791 O O . PHE A 1 109 ? 21.038 -20.201 -13.947 1.00 73.25 109 PHE A O 1
ATOM 798 N N . HIS A 1 110 ? 21.419 -18.274 -12.902 1.00 76.94 110 HIS A N 1
ATOM 799 C CA . HIS A 1 110 ? 22.756 -18.154 -13.485 1.00 76.94 110 HIS A CA 1
ATOM 800 C C . HIS A 1 110 ? 23.704 -19.207 -12.894 1.00 76.94 110 HIS A C 1
ATOM 802 O O . HIS A 1 110 ? 23.702 -19.437 -11.681 1.00 76.94 110 HIS A O 1
ATOM 808 N N . ALA A 1 111 ? 24.590 -19.767 -13.726 1.00 77.44 111 ALA A N 1
ATOM 809 C CA . ALA A 1 111 ? 25.684 -20.629 -13.267 1.00 77.44 111 ALA A CA 1
ATOM 810 C C . ALA A 1 111 ? 26.495 -19.950 -12.149 1.00 77.44 111 ALA A C 1
ATOM 812 O O . ALA A 1 111 ? 26.733 -20.548 -11.101 1.00 77.44 111 ALA A O 1
ATOM 813 N N . ALA A 1 112 ? 26.803 -18.660 -12.325 1.00 74.69 112 ALA A N 1
ATOM 814 C CA . ALA A 1 112 ? 27.510 -17.846 -11.340 1.00 74.69 112 ALA A CA 1
ATOM 815 C C . ALA A 1 112 ? 26.734 -17.682 -10.021 1.00 74.69 112 ALA A C 1
ATOM 817 O O . ALA A 1 112 ? 27.326 -17.797 -8.951 1.00 74.69 112 ALA A O 1
ATOM 818 N N . CYS A 1 113 ? 25.410 -17.479 -10.074 1.00 71.25 113 CYS A N 1
ATOM 819 C CA . CYS A 1 113 ? 24.577 -17.372 -8.870 1.00 71.25 113 CYS A CA 1
ATOM 820 C C . CYS A 1 113 ? 24.514 -18.689 -8.079 1.00 71.25 113 CYS A C 1
ATOM 822 O O . CYS A 1 113 ? 24.279 -18.670 -6.875 1.00 71.25 113 CYS A O 1
ATOM 824 N N . LEU A 1 114 ? 24.749 -19.823 -8.740 1.00 72.25 114 LEU A N 1
ATOM 825 C CA . LEU A 1 114 ? 24.844 -21.145 -8.120 1.00 72.25 114 LEU A CA 1
ATOM 826 C C . LEU A 1 114 ? 26.279 -21.534 -7.728 1.00 72.25 114 LEU A C 1
ATOM 828 O O . LEU A 1 114 ? 26.484 -22.634 -7.217 1.00 72.25 114 LEU A O 1
ATOM 832 N N . GLY A 1 115 ? 27.272 -20.677 -7.988 1.00 69.69 115 GLY A N 1
ATOM 833 C CA . GLY A 1 115 ? 28.687 -20.991 -7.777 1.00 69.69 115 GLY A CA 1
ATOM 834 C C . GLY A 1 115 ? 29.236 -22.071 -8.720 1.00 69.69 115 GLY A C 1
ATOM 835 O O . GLY A 1 115 ? 30.236 -22.710 -8.402 1.00 69.69 115 GLY A O 1
ATOM 836 N N . LEU A 1 116 ? 28.590 -22.304 -9.865 1.00 73.19 116 LEU A N 1
ATOM 837 C CA . LEU A 1 116 ? 29.022 -23.260 -10.885 1.00 73.19 116 LEU A CA 1
ATOM 838 C C . LEU A 1 116 ? 29.944 -22.579 -11.906 1.00 73.19 116 LEU A C 1
ATOM 840 O O . LEU A 1 116 ? 29.704 -21.448 -12.322 1.00 73.19 116 LEU A O 1
ATOM 844 N N . HIS A 1 117 ? 30.984 -23.287 -12.352 1.00 61.03 117 HIS A N 1
ATOM 845 C CA . HIS A 1 117 ? 31.940 -22.791 -13.356 1.00 61.03 117 HIS A CA 1
ATOM 846 C C . HIS A 1 117 ? 31.473 -22.962 -14.816 1.00 61.03 117 HIS A C 1
ATOM 848 O O . HIS A 1 117 ? 32.236 -22.678 -15.735 1.00 61.03 117 HIS A O 1
ATOM 854 N N . GLY A 1 118 ? 30.230 -23.399 -15.043 1.00 60.81 118 GLY A N 1
ATOM 855 C CA . GLY A 1 118 ? 29.644 -23.555 -16.375 1.00 60.81 118 GLY A CA 1
ATOM 856 C C . GLY A 1 118 ? 28.240 -24.163 -16.339 1.00 60.81 118 GLY A C 1
ATOM 857 O O . GLY A 1 118 ? 27.788 -24.636 -15.292 1.00 60.81 118 GLY A O 1
ATOM 858 N N . VAL A 1 119 ? 27.553 -24.134 -17.484 1.00 60.16 119 VAL A N 1
ATOM 859 C CA . VAL A 1 119 ? 26.252 -24.794 -17.680 1.00 60.16 119 VAL A CA 1
ATOM 860 C C . VAL A 1 119 ? 26.465 -26.317 -17.674 1.00 60.16 119 VAL A C 1
ATOM 862 O O . VAL A 1 119 ? 27.311 -26.797 -18.424 1.00 60.16 119 VAL A O 1
ATOM 865 N N . PRO A 1 120 ? 25.752 -27.090 -16.837 1.00 65.94 120 PRO A N 1
ATOM 866 C CA . PRO A 1 120 ? 25.867 -28.547 -16.822 1.00 65.94 120 PRO A CA 1
ATOM 867 C C . PRO A 1 120 ? 25.364 -29.174 -18.127 1.00 65.94 120 PRO A C 1
ATOM 869 O O . PRO A 1 120 ? 24.273 -28.843 -18.585 1.00 65.94 120 PRO A O 1
ATOM 872 N N . ASP A 1 121 ? 26.106 -30.146 -18.665 1.00 53.41 121 ASP A N 1
ATOM 873 C CA . ASP A 1 121 ? 25.781 -30.815 -19.937 1.00 53.41 121 ASP A CA 1
ATOM 874 C C . ASP A 1 121 ? 24.493 -31.662 -19.890 1.00 53.41 121 ASP A C 1
ATOM 876 O O . ASP A 1 121 ? 23.928 -31.993 -20.932 1.00 53.41 121 ASP A O 1
ATOM 880 N N . SER A 1 122 ? 23.995 -32.027 -18.699 1.00 55.78 122 SER A N 1
ATOM 881 C CA . SER A 1 122 ? 22.664 -32.633 -18.558 1.00 55.78 122 SER A CA 1
ATOM 882 C C . SER A 1 122 ? 22.075 -32.520 -17.146 1.00 55.78 122 SER A C 1
ATOM 884 O O . SER A 1 122 ? 22.756 -32.697 -16.138 1.00 55.78 122 SER A O 1
ATOM 886 N N . GLY A 1 123 ? 20.768 -32.247 -17.101 1.00 59.81 123 GLY A N 1
ATOM 887 C CA . GLY A 1 123 ? 19.862 -32.532 -15.987 1.00 59.81 123 GLY A CA 1
ATOM 888 C C . GLY A 1 123 ? 20.174 -31.920 -14.623 1.00 59.81 123 GLY A C 1
ATOM 889 O O . GLY A 1 123 ? 20.334 -32.644 -13.641 1.00 59.81 123 GLY A O 1
ATOM 890 N N . TRP A 1 124 ? 20.202 -30.589 -14.524 1.00 72.12 124 TRP A N 1
ATOM 891 C CA . TRP A 1 124 ? 20.445 -29.911 -13.250 1.00 72.12 124 TRP A CA 1
ATOM 892 C C . TRP A 1 124 ? 19.168 -29.751 -12.407 1.00 72.12 124 TRP A C 1
ATOM 894 O O . TRP A 1 124 ? 18.111 -29.355 -12.894 1.00 72.12 124 TRP A O 1
ATOM 904 N N . HIS A 1 125 ? 19.265 -30.068 -11.114 1.00 70.19 125 HIS A N 1
ATOM 905 C CA . HIS A 1 125 ? 18.199 -29.885 -10.124 1.00 70.19 125 HIS A CA 1
ATOM 906 C C . HIS A 1 125 ? 18.687 -28.912 -9.044 1.00 70.19 125 HIS A C 1
ATOM 908 O O . HIS A 1 125 ? 19.797 -29.075 -8.523 1.00 70.19 125 HIS A O 1
ATOM 914 N N . CYS A 1 126 ? 17.857 -27.933 -8.675 1.00 69.38 126 CYS A N 1
ATOM 915 C CA . CYS A 1 126 ? 18.159 -27.006 -7.587 1.00 69.38 126 CYS A CA 1
ATOM 916 C C . CYS A 1 126 ? 18.138 -27.718 -6.228 1.00 69.38 126 CYS A C 1
ATOM 918 O O . CYS A 1 126 ? 17.532 -28.779 -6.090 1.00 69.38 126 CYS A O 1
ATOM 920 N N . LEU A 1 127 ? 18.777 -27.124 -5.217 1.00 67.19 127 LEU A N 1
ATOM 921 C CA . LEU A 1 127 ? 18.856 -27.691 -3.861 1.00 67.19 127 LEU A CA 1
ATOM 922 C C . LEU A 1 127 ? 17.469 -28.068 -3.317 1.00 67.19 127 LEU A C 1
ATOM 924 O O . LEU A 1 127 ? 17.261 -29.187 -2.871 1.00 67.19 127 LEU A O 1
ATOM 928 N N . ASN A 1 128 ? 16.478 -27.201 -3.535 1.00 61.06 128 ASN A N 1
ATOM 929 C CA . ASN A 1 128 ? 15.098 -27.436 -3.113 1.00 61.06 128 ASN A CA 1
ATOM 930 C C . ASN A 1 128 ? 14.429 -28.646 -3.801 1.00 61.06 128 ASN A C 1
ATOM 932 O O . ASN A 1 128 ? 13.538 -29.266 -3.234 1.00 61.06 128 ASN A O 1
ATOM 936 N N . CYS A 1 129 ? 14.835 -28.983 -5.030 1.00 60.84 129 CYS A N 1
ATOM 937 C CA . CYS A 1 129 ? 14.361 -30.174 -5.744 1.00 60.84 129 CYS A CA 1
ATOM 938 C C . CYS A 1 129 ? 15.208 -31.416 -5.449 1.00 60.84 129 CYS A C 1
ATOM 940 O O . CYS A 1 129 ? 14.718 -32.527 -5.617 1.00 60.84 129 CYS A O 1
ATOM 942 N N . LYS A 1 130 ? 16.468 -31.250 -5.032 1.00 65.69 130 LYS A N 1
ATOM 943 C CA . LYS A 1 130 ? 17.312 -32.360 -4.573 1.00 65.69 130 LYS A CA 1
ATOM 944 C C . LYS A 1 130 ? 16.860 -32.883 -3.209 1.00 65.69 130 LYS A C 1
ATOM 946 O O . LYS A 1 130 ? 16.924 -34.088 -2.989 1.00 65.69 130 LYS A O 1
ATOM 951 N N . ASP A 1 131 ? 16.338 -32.004 -2.357 1.00 55.09 131 ASP A N 1
ATOM 952 C CA . ASP A 1 131 ? 15.860 -32.360 -1.017 1.00 55.09 131 ASP A CA 1
ATOM 953 C C . ASP A 1 131 ? 14.457 -33.009 -1.022 1.00 55.09 131 ASP A C 1
ATOM 955 O O . ASP A 1 131 ? 14.104 -33.722 -0.086 1.00 55.09 131 ASP A O 1
ATOM 959 N N . ASN A 1 132 ? 13.680 -32.845 -2.101 1.00 48.91 132 ASN A N 1
ATOM 960 C CA . ASN A 1 132 ? 12.354 -33.450 -2.295 1.00 48.91 132 ASN A CA 1
ATOM 961 C C . ASN A 1 132 ? 12.415 -34.609 -3.309 1.00 48.91 132 ASN A C 1
ATOM 963 O O . ASN A 1 132 ? 11.912 -34.515 -4.429 1.00 48.91 132 ASN A O 1
ATOM 967 N N . THR A 1 133 ? 13.032 -35.728 -2.933 1.00 43.84 133 THR A N 1
ATOM 968 C CA . THR A 1 133 ? 12.970 -36.968 -3.726 1.00 43.84 133 THR A CA 1
ATOM 969 C C . THR A 1 133 ? 11.706 -37.759 -3.378 1.00 43.84 133 THR A C 1
ATOM 971 O O . THR A 1 133 ? 11.716 -38.680 -2.567 1.00 43.84 133 THR A O 1
ATOM 974 N N . GLY A 1 134 ? 10.592 -37.369 -4.000 1.00 40.84 134 GLY A N 1
ATOM 975 C CA . GLY A 1 134 ? 9.337 -38.120 -4.026 1.00 40.84 134 GLY A CA 1
ATOM 976 C C . GLY A 1 134 ? 8.873 -38.292 -5.469 1.00 40.84 134 GLY A C 1
ATOM 977 O O . GLY A 1 134 ? 8.435 -37.332 -6.095 1.00 40.84 134 GLY A O 1
ATOM 978 N N . ASP A 1 135 ? 9.036 -39.509 -5.980 1.00 45.41 135 ASP A N 1
ATOM 979 C CA . ASP A 1 135 ? 8.655 -39.972 -7.315 1.00 45.41 135 ASP A CA 1
ATOM 980 C C . ASP A 1 135 ? 7.138 -39.856 -7.555 1.00 45.41 135 ASP A C 1
ATOM 982 O O . ASP A 1 135 ? 6.326 -40.177 -6.685 1.00 45.41 135 ASP A O 1
ATOM 986 N N . GLY A 1 136 ? 6.758 -39.386 -8.741 1.00 34.91 136 GLY A N 1
ATOM 987 C CA . GLY A 1 136 ? 5.368 -39.173 -9.123 1.00 34.91 136 GLY A CA 1
ATOM 988 C C . GLY A 1 136 ? 5.264 -38.395 -10.426 1.00 34.91 136 GLY A C 1
ATOM 989 O O . GLY A 1 136 ? 5.237 -37.166 -10.422 1.00 34.91 136 GLY A O 1
ATOM 990 N N . GLY A 1 137 ? 5.194 -39.119 -11.546 1.00 42.25 137 GLY A N 1
ATOM 991 C CA . GLY A 1 137 ? 4.850 -38.579 -12.861 1.00 42.25 137 GLY A CA 1
ATOM 992 C C . GLY A 1 137 ? 3.477 -37.906 -12.830 1.00 42.25 137 GLY A C 1
ATOM 993 O O . GLY A 1 137 ? 2.454 -38.547 -13.047 1.00 42.25 137 GLY A O 1
ATOM 994 N N . GLY A 1 138 ? 3.468 -36.614 -12.515 1.00 32.47 138 GLY A N 1
ATOM 995 C CA . GLY A 1 138 ? 2.287 -35.771 -12.411 1.00 32.47 138 GLY A CA 1
ATOM 996 C C . GLY A 1 138 ? 2.365 -34.636 -13.420 1.00 32.47 138 GLY A C 1
ATOM 997 O O . GLY A 1 138 ? 3.404 -33.994 -13.582 1.00 32.47 138 GLY A O 1
ATOM 998 N N . VAL A 1 139 ? 1.255 -34.411 -14.118 1.00 39.56 139 VAL A N 1
ATOM 999 C CA . VAL A 1 139 ? 1.061 -33.293 -15.045 1.00 39.56 139 VAL A CA 1
ATOM 1000 C C . VAL A 1 139 ? 1.469 -31.984 -14.362 1.00 39.56 139 VAL A C 1
ATOM 1002 O O . VAL A 1 139 ? 1.114 -31.734 -13.211 1.00 39.56 139 VAL A O 1
ATOM 1005 N N . ARG A 1 140 ? 2.258 -31.166 -15.071 1.00 38.59 140 ARG A N 1
ATOM 1006 C CA . ARG A 1 140 ? 2.842 -29.925 -14.544 1.00 38.59 140 ARG A CA 1
ATOM 1007 C C . ARG A 1 140 ? 1.737 -28.989 -14.014 1.00 38.59 140 ARG A C 1
ATOM 1009 O O . ARG A 1 140 ? 0.834 -28.656 -14.782 1.00 38.59 140 ARG A O 1
ATOM 1016 N N . PRO A 1 141 ? 1.792 -28.537 -12.747 1.00 34.81 141 PRO A N 1
ATOM 1017 C CA . PRO A 1 141 ? 0.798 -27.617 -12.200 1.00 34.81 141 PRO A CA 1
ATOM 1018 C C . PRO A 1 141 ? 0.837 -26.262 -12.925 1.00 34.81 141 PRO A C 1
ATOM 1020 O O . PRO A 1 141 ? 1.905 -25.774 -13.293 1.00 34.81 141 PRO A O 1
ATOM 1023 N N . ILE A 1 142 ? -0.333 -25.641 -13.114 1.00 39.03 142 ILE A N 1
ATOM 1024 C CA . ILE A 1 142 ? -0.472 -24.284 -13.681 1.00 39.03 142 ILE A CA 1
ATOM 1025 C C . ILE A 1 142 ? 0.168 -23.254 -12.731 1.00 39.03 142 ILE A C 1
ATOM 1027 O O . ILE A 1 142 ? -0.400 -22.894 -11.703 1.00 39.03 142 ILE A O 1
ATOM 1031 N N . MET A 1 143 ? 1.354 -22.755 -13.052 1.00 36.81 143 MET A N 1
ATOM 1032 C CA . MET A 1 143 ? 2.022 -21.767 -12.205 1.00 36.81 143 MET A CA 1
ATOM 1033 C C . MET A 1 143 ? 1.420 -20.383 -12.459 1.00 36.81 143 MET A C 1
ATOM 1035 O O . MET A 1 143 ? 1.579 -19.824 -13.542 1.00 36.81 143 MET A O 1
ATOM 1039 N N . ILE A 1 144 ? 0.745 -19.804 -11.462 1.00 37.53 144 ILE A N 1
ATOM 1040 C CA . ILE A 1 144 ? 0.388 -18.381 -11.503 1.00 37.53 144 ILE A CA 1
ATOM 1041 C C . ILE A 1 144 ? 1.625 -17.592 -11.086 1.00 37.53 144 ILE A C 1
ATOM 1043 O O . ILE A 1 144 ? 2.010 -17.588 -9.915 1.00 37.53 144 ILE A O 1
ATOM 1047 N N . ARG A 1 145 ? 2.278 -16.945 -12.056 1.00 36.34 145 ARG A N 1
ATOM 1048 C CA . ARG A 1 145 ? 3.393 -16.034 -11.785 1.00 36.34 145 ARG A CA 1
ATOM 1049 C C . ARG A 1 145 ? 2.837 -14.773 -11.115 1.00 36.34 145 ARG A C 1
ATOM 1051 O O . ARG A 1 145 ? 2.243 -13.922 -11.772 1.00 36.34 145 ARG A O 1
ATOM 1058 N N . LEU A 1 146 ? 3.064 -14.629 -9.809 1.00 31.69 146 LEU A N 1
ATOM 1059 C CA . LEU A 1 146 ? 3.051 -13.323 -9.151 1.00 31.69 146 LEU A CA 1
ATOM 1060 C C . LEU A 1 146 ? 4.307 -12.581 -9.613 1.00 31.69 146 LEU A C 1
ATOM 1062 O O . LEU A 1 146 ? 5.329 -12.580 -8.930 1.00 31.69 146 LEU A O 1
ATOM 1066 N N . THR A 1 147 ? 4.266 -11.975 -10.800 1.00 32.94 147 THR A N 1
ATOM 1067 C CA . THR A 1 147 ? 5.202 -10.891 -11.085 1.00 32.94 147 THR A CA 1
ATOM 1068 C C . THR A 1 147 ? 4.955 -9.854 -10.007 1.00 32.94 147 THR A C 1
ATOM 1070 O O . THR A 1 147 ? 3.834 -9.350 -9.889 1.00 32.94 147 THR A O 1
ATOM 1073 N N . ARG A 1 148 ? 5.981 -9.577 -9.199 1.00 33.81 148 ARG A N 1
ATOM 1074 C CA . ARG A 1 148 ? 6.021 -8.422 -8.306 1.00 33.81 148 ARG A CA 1
ATOM 1075 C C . ARG A 1 148 ? 6.095 -7.179 -9.194 1.00 33.81 148 ARG A C 1
ATOM 1077 O O . ARG A 1 148 ? 7.127 -6.544 -9.331 1.00 33.81 148 ARG A O 1
ATOM 1084 N N . VAL A 1 149 ? 5.000 -6.920 -9.897 1.00 35.56 149 VAL A N 1
ATOM 1085 C CA . VAL A 1 149 ? 4.614 -5.575 -10.266 1.00 35.56 149 VAL A CA 1
ATOM 1086 C C . VAL A 1 149 ? 4.391 -4.937 -8.911 1.00 35.56 149 VAL A C 1
ATOM 1088 O O . VAL A 1 149 ? 3.628 -5.488 -8.107 1.00 35.56 149 VAL A O 1
ATOM 1091 N N . ASP A 1 150 ? 5.089 -3.844 -8.626 1.00 35.31 150 ASP A N 1
ATOM 1092 C CA . ASP A 1 150 ? 4.595 -2.879 -7.654 1.00 35.31 150 ASP A CA 1
ATOM 1093 C C . ASP A 1 150 ? 3.232 -2.427 -8.182 1.00 35.31 150 ASP A C 1
ATOM 1095 O O . ASP A 1 150 ? 3.091 -1.443 -8.902 1.00 35.31 150 ASP A O 1
ATOM 1099 N N . LYS A 1 151 ? 2.215 -3.253 -7.928 1.00 32.72 151 LYS A N 1
ATOM 1100 C CA . LYS A 1 151 ? 0.842 -2.824 -7.956 1.00 32.72 151 LYS A CA 1
ATOM 1101 C C . LYS A 1 151 ? 0.816 -1.751 -6.887 1.00 32.72 151 LYS A C 1
ATOM 1103 O O . LYS A 1 151 ? 1.040 -2.058 -5.713 1.00 32.72 151 LYS A O 1
ATOM 1108 N N . GLU A 1 152 ? 0.532 -0.516 -7.290 1.00 34.31 152 GLU A N 1
ATOM 1109 C CA . GLU A 1 152 ? -0.224 0.356 -6.401 1.00 34.31 152 GLU A CA 1
ATOM 1110 C C . GLU A 1 152 ? -1.314 -0.532 -5.796 1.00 34.31 152 GLU A C 1
ATOM 1112 O O . GLU A 1 152 ? -1.994 -1.222 -6.569 1.00 34.31 152 GLU A O 1
ATOM 1117 N N . PRO A 1 153 ? -1.387 -0.657 -4.458 1.00 32.97 153 PRO A N 1
ATOM 1118 C CA . PRO A 1 153 ? -2.375 -1.524 -3.846 1.00 32.97 153 PRO A CA 1
ATOM 1119 C C . PRO A 1 153 ? -3.706 -1.154 -4.489 1.00 32.97 153 PRO A C 1
ATOM 1121 O O . PRO A 1 153 ? -4.072 0.022 -4.481 1.00 32.97 153 PRO A O 1
ATOM 1124 N N . GLU A 1 154 ? -4.359 -2.128 -5.142 1.00 37.84 154 GLU A N 1
ATOM 1125 C CA . GLU A 1 154 ? -5.751 -1.979 -5.560 1.00 37.84 154 GLU A CA 1
ATOM 1126 C C . GLU A 1 154 ? -6.434 -1.417 -4.333 1.00 37.84 154 GLU A C 1
ATOM 1128 O O . GLU A 1 154 ? -6.411 -2.107 -3.319 1.00 37.84 154 GLU A O 1
ATOM 1133 N N . TYR A 1 155 ? -6.858 -0.149 -4.402 1.00 45.59 155 TYR A N 1
ATOM 1134 C CA . TYR A 1 155 ? -7.352 0.636 -3.279 1.00 45.59 155 TYR A CA 1
ATOM 1135 C C . TYR A 1 155 ? -8.236 -0.275 -2.430 1.00 45.59 155 TYR A C 1
ATOM 1137 O O . TYR A 1 155 ? -9.384 -0.539 -2.798 1.00 45.59 155 TYR A O 1
ATOM 1145 N N . GLU A 1 156 ? -7.664 -0.848 -1.361 1.00 43.00 156 GLU A N 1
ATOM 1146 C CA . GLU A 1 156 ? -8.429 -1.579 -0.369 1.00 43.00 156 GLU A CA 1
ATOM 1147 C C . GLU A 1 156 ? -9.321 -0.483 0.159 1.00 43.00 156 GLU A C 1
ATOM 1149 O O . GLU A 1 156 ? -8.830 0.473 0.759 1.00 43.00 156 GLU A O 1
ATOM 1154 N N . MET A 1 157 ? -10.592 -0.541 -0.233 1.00 47.00 157 MET A N 1
ATOM 1155 C CA . MET A 1 157 ? -11.578 0.444 0.151 1.00 47.00 157 MET A CA 1
ATOM 1156 C C . MET A 1 157 ? -11.415 0.661 1.653 1.00 47.00 157 MET A C 1
ATOM 1158 O O . MET A 1 157 ? -11.586 -0.288 2.418 1.00 47.00 157 MET A O 1
ATOM 1162 N N . GLY A 1 158 ? -10.955 1.868 2.010 1.00 58.72 158 GLY A N 1
ATOM 1163 C CA . GLY A 1 158 ? -10.592 2.239 3.373 1.00 58.72 158 GLY A CA 1
ATOM 1164 C C . GLY A 1 158 ? -11.688 1.820 4.342 1.00 58.72 158 GLY A C 1
ATOM 1165 O O . GLY A 1 158 ? -12.876 1.843 4.005 1.00 58.72 158 GLY A O 1
ATOM 1166 N N . GLY A 1 159 ? -11.276 1.348 5.509 1.00 74.62 159 GLY A N 1
ATOM 1167 C CA . GLY A 1 159 ? -12.177 0.838 6.521 1.00 74.62 159 GLY A CA 1
ATOM 1168 C C . GLY A 1 159 ? -11.462 0.646 7.845 1.00 74.62 159 GLY A C 1
ATOM 1169 O O . GLY A 1 159 ? -10.234 0.538 7.927 1.00 74.62 159 GLY A O 1
ATOM 1170 N N . CYS A 1 160 ? -12.248 0.575 8.911 1.00 78.94 160 CYS A N 1
ATOM 1171 C CA . CYS A 1 160 ? -11.712 0.421 10.249 1.00 78.94 160 CYS A CA 1
ATOM 1172 C C . CYS A 1 160 ? -10.918 -0.887 10.381 1.00 78.94 160 CYS A C 1
ATOM 1174 O O . CYS A 1 160 ? -11.433 -1.968 10.114 1.00 78.94 160 CYS A O 1
ATOM 1176 N N . VAL A 1 161 ? -9.691 -0.822 10.903 1.00 82.19 161 VAL A N 1
ATOM 1177 C CA . VAL A 1 161 ? -8.829 -2.003 11.122 1.00 82.19 161 VAL A CA 1
ATOM 1178 C C . VAL A 1 161 ? -9.490 -3.079 11.990 1.00 82.19 161 VAL A C 1
ATOM 1180 O O . VAL A 1 161 ? -9.176 -4.262 11.855 1.00 82.19 161 VAL A O 1
ATOM 1183 N N . VAL A 1 162 ? -10.385 -2.675 12.891 1.00 79.88 162 VAL A N 1
ATOM 1184 C CA . VAL A 1 162 ? -11.026 -3.571 13.856 1.00 79.88 162 VAL A CA 1
ATOM 1185 C C . VAL A 1 162 ? -12.202 -4.313 13.222 1.00 79.88 162 VAL A C 1
ATOM 1187 O O . VAL A 1 162 ? -12.210 -5.542 13.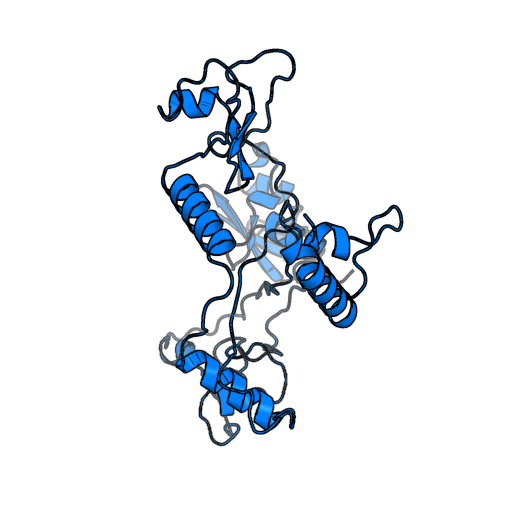226 1.00 79.88 162 VAL A O 1
ATOM 1190 N N . CYS A 1 163 ? -13.183 -3.598 12.662 1.00 80.38 163 CYS A N 1
ATOM 1191 C CA . CYS A 1 163 ? -14.398 -4.217 12.117 1.00 80.38 163 CYS A CA 1
ATOM 1192 C C . CYS A 1 163 ? -14.368 -4.450 10.601 1.00 80.38 163 CYS A C 1
ATOM 1194 O O . CYS A 1 163 ? -15.188 -5.213 10.105 1.00 80.38 163 CYS A O 1
ATOM 1196 N N . ARG A 1 164 ? -13.410 -3.851 9.882 1.00 81.69 164 ARG A N 1
ATOM 1197 C CA . ARG A 1 164 ? -13.254 -3.870 8.413 1.00 81.69 164 ARG A CA 1
ATOM 1198 C C . ARG A 1 164 ? -14.385 -3.201 7.628 1.00 81.69 164 ARG A C 1
ATOM 1200 O O . ARG A 1 164 ? -14.423 -3.321 6.409 1.00 81.69 164 ARG A O 1
ATOM 1207 N N . GLU A 1 165 ? -15.261 -2.482 8.319 1.00 78.19 165 GLU A N 1
ATOM 1208 C CA . GLU A 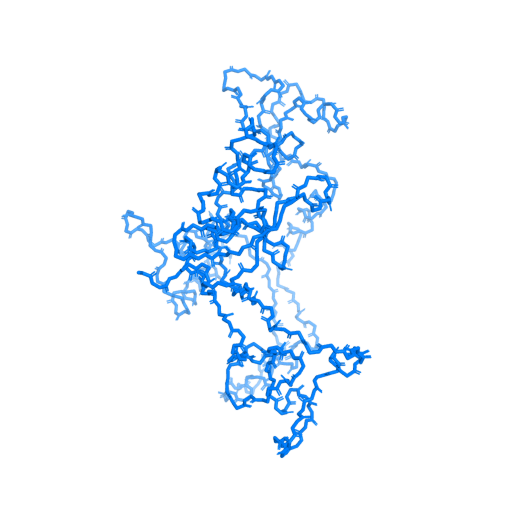1 165 ? -16.349 -1.711 7.719 1.00 78.19 165 GLU A CA 1
ATOM 1209 C C . GLU A 1 165 ? -15.922 -0.263 7.454 1.00 78.19 165 GLU A C 1
ATOM 1211 O O . GLU A 1 165 ? -15.013 0.263 8.103 1.00 78.19 165 GLU A O 1
ATOM 1216 N N . ASN A 1 166 ? -16.626 0.384 6.528 1.00 74.38 166 ASN A N 1
ATOM 1217 C CA . ASN A 1 166 ? -16.425 1.769 6.098 1.00 74.38 166 ASN A CA 1
ATOM 1218 C C . ASN A 1 166 ? -17.576 2.701 6.533 1.00 74.38 166 ASN A C 1
ATOM 1220 O O . ASN A 1 166 ? -17.795 3.747 5.926 1.00 74.38 166 ASN A O 1
ATOM 1224 N N . ASP A 1 167 ? -18.334 2.303 7.557 1.00 72.38 167 ASP A N 1
ATOM 1225 C CA . ASP A 1 167 ? -19.489 3.042 8.076 1.00 72.38 167 ASP A CA 1
ATOM 1226 C C . ASP A 1 167 ? -19.047 4.195 8.990 1.00 72.38 167 ASP A C 1
ATOM 1228 O O . ASP A 1 167 ? -18.653 3.962 10.131 1.00 72.38 167 ASP A O 1
ATOM 1232 N N . PHE A 1 168 ? -19.129 5.439 8.504 1.00 71.25 168 PHE A N 1
ATOM 1233 C CA . PHE A 1 168 ? -18.757 6.626 9.275 1.00 71.25 168 PHE A CA 1
ATOM 1234 C C . PHE A 1 168 ? -19.883 7.659 9.390 1.00 71.25 168 PHE A C 1
ATOM 1236 O O . PHE A 1 168 ? -20.654 7.899 8.460 1.00 71.25 168 PHE A O 1
ATOM 1243 N N . SER A 1 169 ? -19.949 8.305 10.555 1.00 64.88 169 SER A N 1
ATOM 1244 C CA . SER A 1 169 ? -20.860 9.419 10.846 1.00 64.88 169 SER A CA 1
ATOM 1245 C C . SER A 1 169 ? -20.140 10.753 10.633 1.00 64.88 169 SER A C 1
ATOM 1247 O O . SER A 1 169 ? -19.027 10.934 11.123 1.00 64.88 169 SER A O 1
ATOM 1249 N N . VAL A 1 170 ? -20.750 11.686 9.892 1.00 61.62 170 VAL A N 1
ATOM 1250 C CA . VAL A 1 170 ? -20.155 13.008 9.587 1.00 61.62 170 VAL A CA 1
ATOM 1251 C C . VAL A 1 170 ? -20.641 14.096 10.553 1.00 61.62 170 VAL A C 1
ATOM 1253 O O . VAL A 1 170 ? -19.941 15.082 10.776 1.00 61.62 170 VAL A O 1
ATOM 1256 N N . ASP A 1 171 ? -21.824 13.921 11.145 1.00 63.56 171 ASP A N 1
ATOM 1257 C CA . ASP A 1 171 ? -22.537 15.004 11.833 1.00 63.56 171 ASP A CA 1
ATOM 1258 C C . ASP A 1 171 ? -22.287 15.057 13.349 1.00 63.56 171 ASP A C 1
ATOM 1260 O O . ASP A 1 171 ? -22.462 16.109 13.968 1.00 63.56 171 ASP A O 1
ATOM 1264 N N . THR A 1 172 ? -21.880 13.946 13.971 1.00 71.12 172 THR A N 1
ATOM 1265 C CA . THR A 1 172 ? -21.720 13.845 15.430 1.00 71.12 172 THR A CA 1
ATOM 1266 C C . THR A 1 172 ? -20.537 12.970 15.816 1.00 71.12 172 THR A C 1
ATOM 1268 O O . THR A 1 172 ? -20.335 11.916 15.221 1.00 71.12 172 THR A O 1
ATOM 1271 N N . PHE A 1 173 ? -19.795 13.381 16.854 1.00 76.38 173 PHE A N 1
ATOM 1272 C CA . PHE A 1 173 ? -18.788 12.522 17.474 1.00 76.38 173 PHE A CA 1
ATOM 1273 C C . PHE A 1 173 ? -19.496 11.373 18.197 1.00 76.38 173 PHE A C 1
ATOM 1275 O O . PHE A 1 173 ? -20.154 11.565 19.220 1.00 76.38 173 PHE A O 1
ATOM 1282 N N . ASP A 1 174 ? -19.412 10.194 17.608 1.00 76.75 174 ASP A N 1
ATOM 1283 C CA . ASP A 1 174 ? -20.099 8.984 18.029 1.00 76.75 174 ASP A CA 1
ATOM 1284 C C . ASP A 1 174 ? -19.222 7.753 17.758 1.00 76.75 174 ASP A C 1
ATOM 1286 O O . ASP A 1 174 ? -18.091 7.847 17.275 1.00 76.75 174 ASP A O 1
ATOM 1290 N N . ASP A 1 175 ? -19.741 6.570 18.069 1.00 79.56 175 ASP A N 1
ATOM 1291 C CA . ASP A 1 175 ? -19.002 5.315 17.934 1.00 79.56 175 ASP A CA 1
ATOM 1292 C C . ASP A 1 175 ? -18.600 4.989 16.479 1.00 79.56 175 ASP A C 1
ATOM 1294 O O . ASP A 1 175 ? -17.673 4.204 16.274 1.00 79.56 175 ASP A O 1
ATOM 1298 N N . ARG A 1 176 ? -19.228 5.623 15.475 1.00 77.00 176 ARG A N 1
ATOM 1299 C CA . ARG A 1 176 ? -18.882 5.513 14.045 1.00 77.00 176 ARG A CA 1
ATOM 1300 C C . ARG A 1 176 ? -17.914 6.597 13.575 1.00 77.00 176 ARG A C 1
ATOM 1302 O O . ARG A 1 176 ? -17.588 6.667 12.394 1.00 77.00 176 ARG A O 1
ATOM 1309 N N . THR A 1 177 ? -17.440 7.472 14.457 1.00 81.56 177 THR A N 1
ATOM 1310 C CA . THR A 1 177 ? 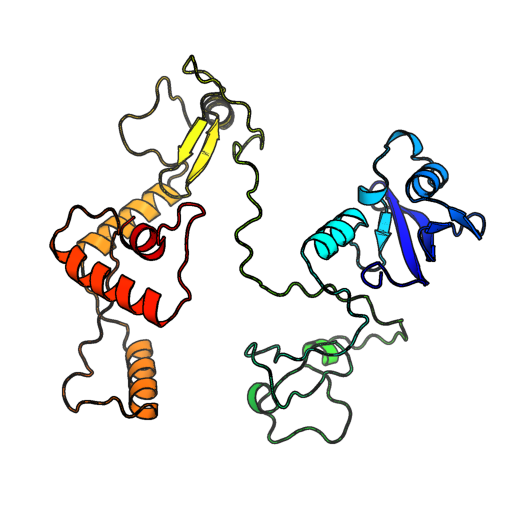-16.407 8.446 14.091 1.00 81.56 177 THR A CA 1
ATOM 1311 C C . THR A 1 177 ? -15.108 7.722 13.754 1.00 81.56 177 THR A C 1
ATOM 1313 O O . THR A 1 177 ? -14.651 6.875 14.523 1.00 81.56 177 THR A O 1
ATOM 1316 N N . VAL A 1 178 ? -14.503 8.064 12.614 1.00 82.31 178 VAL A N 1
ATOM 1317 C CA . VAL A 1 178 ? -13.214 7.511 12.181 1.00 82.31 178 VAL A CA 1
ATOM 1318 C C . VAL A 1 178 ? -12.074 8.394 12.685 1.00 82.31 178 VAL A C 1
ATOM 1320 O O . VAL A 1 178 ? -12.065 9.604 12.466 1.00 82.31 178 VAL A O 1
ATOM 1323 N N . ILE A 1 179 ? -11.088 7.776 13.329 1.00 77.38 179 ILE A N 1
ATOM 1324 C CA . ILE A 1 179 ? -9.802 8.370 13.687 1.00 77.38 179 ILE A CA 1
ATOM 1325 C C . ILE A 1 179 ? -8.675 7.642 12.953 1.00 77.38 179 ILE A C 1
ATOM 1327 O O . ILE A 1 179 ? -8.710 6.424 12.776 1.00 77.38 179 ILE A O 1
ATOM 1331 N N . ILE A 1 180 ? -7.670 8.395 12.510 1.00 83.25 180 ILE A N 1
ATOM 1332 C CA . ILE A 1 180 ? -6.548 7.881 11.723 1.00 83.25 180 ILE A CA 1
ATOM 1333 C C . ILE A 1 180 ? -5.281 7.968 12.564 1.00 83.25 180 ILE A C 1
ATOM 1335 O O . ILE A 1 180 ? -4.991 9.007 13.153 1.00 83.25 180 ILE A O 1
ATOM 1339 N N . CYS A 1 181 ? -4.514 6.880 12.616 1.00 81.69 181 CYS A N 1
ATOM 1340 C CA . CYS A 1 181 ? -3.212 6.889 13.274 1.00 81.69 181 CYS A CA 1
ATOM 1341 C C . CYS A 1 181 ? -2.233 7.760 12.488 1.00 81.69 181 CYS A C 1
ATOM 1343 O O . CYS A 1 181 ? -1.965 7.493 11.319 1.00 81.69 181 CYS A O 1
ATOM 1345 N N . ASP A 1 182 ? -1.607 8.728 13.152 1.00 83.31 182 ASP A N 1
ATOM 1346 C CA . ASP A 1 182 ? -0.667 9.659 12.526 1.00 83.31 182 ASP A CA 1
ATOM 1347 C C . ASP A 1 182 ? 0.630 9.006 12.011 1.00 83.31 182 ASP A C 1
ATOM 1349 O O . ASP A 1 182 ? 1.459 9.709 11.437 1.00 83.31 182 ASP A O 1
ATOM 1353 N N . GLN A 1 183 ? 0.861 7.709 12.259 1.00 85.31 183 GLN A N 1
ATOM 1354 C CA . GLN A 1 183 ? 2.087 6.994 11.855 1.00 85.31 183 GLN A CA 1
ATOM 1355 C C . GLN A 1 183 ? 1.871 5.903 10.830 1.00 85.31 183 GLN A C 1
ATOM 1357 O O . GLN A 1 183 ? 2.624 5.816 9.869 1.00 85.31 183 GLN A O 1
ATOM 1362 N N . CYS A 1 184 ? 0.889 5.035 11.055 1.00 83.25 184 CYS A N 1
ATOM 1363 C CA . CYS A 1 184 ? 0.605 3.945 10.130 1.00 83.25 184 CYS A CA 1
ATOM 1364 C C . CYS A 1 184 ? -0.514 4.288 9.145 1.00 83.25 184 CYS A C 1
ATOM 1366 O O . CYS A 1 184 ? -0.827 3.452 8.305 1.00 83.25 184 CYS A O 1
ATOM 1368 N N . GLU A 1 185 ? -1.130 5.470 9.290 1.00 84.38 185 GLU A N 1
ATOM 1369 C CA . GLU A 1 185 ? -2.222 5.987 8.454 1.00 84.38 185 GLU A CA 1
ATOM 1370 C C . GLU A 1 185 ? -3.442 5.056 8.380 1.00 84.38 185 GLU A C 1
ATOM 1372 O O . GLU A 1 185 ? -4.305 5.192 7.521 1.00 84.38 185 GLU A O 1
ATOM 1377 N N . LYS A 1 186 ? -3.543 4.110 9.320 1.00 82.19 186 LYS A N 1
ATOM 1378 C CA . LYS A 1 186 ? -4.675 3.195 9.433 1.00 82.19 186 LYS A CA 1
ATOM 1379 C C . LYS A 1 186 ? -5.867 3.871 10.102 1.00 82.19 186 LYS A C 1
ATOM 1381 O O . LYS A 1 186 ? -5.698 4.653 11.041 1.00 82.19 186 LYS A O 1
ATOM 1386 N N . GLU A 1 187 ? -7.056 3.489 9.654 1.00 83.69 187 GLU A N 1
ATOM 1387 C CA . GLU A 1 187 ? -8.348 4.013 10.097 1.00 83.69 187 GLU A CA 1
ATOM 1388 C C . GLU A 1 187 ? -8.958 3.161 11.221 1.00 83.69 187 GLU A C 1
ATOM 1390 O O . GLU A 1 187 ? -8.878 1.928 11.220 1.00 83.69 187 GLU A O 1
ATOM 1395 N N . TYR A 1 188 ? -9.604 3.810 12.186 1.00 83.12 188 TYR A N 1
ATOM 1396 C CA . TYR A 1 188 ? -10.228 3.166 13.339 1.00 83.12 188 TYR A CA 1
ATOM 1397 C C . TYR A 1 188 ? -11.548 3.849 13.690 1.00 83.12 188 TYR A C 1
ATOM 1399 O O . TYR A 1 188 ? -11.596 5.069 13.771 1.00 83.12 188 TYR A O 1
ATOM 1407 N N . HIS A 1 189 ? -12.602 3.086 13.976 1.00 85.19 189 HIS A N 1
ATOM 1408 C CA . HIS A 1 189 ? -13.790 3.647 14.613 1.00 85.19 189 HIS A CA 1
ATOM 1409 C C . HIS A 1 189 ? -13.526 3.888 16.098 1.00 85.19 189 HIS A C 1
ATOM 1411 O O . HIS A 1 189 ? -12.990 3.010 16.781 1.00 85.19 189 HIS A O 1
ATOM 1417 N N . VAL A 1 190 ? -13.956 5.039 16.614 1.00 82.50 190 VAL A N 1
ATOM 1418 C CA . VAL A 1 190 ? -13.870 5.375 18.043 1.00 82.50 190 VAL A CA 1
ATOM 1419 C C . VAL A 1 190 ? -14.590 4.325 18.894 1.00 82.50 190 VAL A C 1
ATOM 1421 O O . VAL A 1 190 ? -14.040 3.885 19.903 1.00 82.50 190 VAL A O 1
ATOM 1424 N N . GLY A 1 191 ? -15.760 3.847 18.456 1.00 82.75 191 GLY A N 1
ATOM 1425 C CA . GLY A 1 191 ? -16.498 2.779 19.134 1.00 82.75 191 GLY A CA 1
ATOM 1426 C C . GLY A 1 191 ? -15.721 1.467 19.173 1.00 82.75 191 GLY A C 1
ATOM 1427 O O . GLY A 1 191 ? -15.526 0.891 20.238 1.00 82.75 191 GLY A O 1
ATOM 1428 N N . CYS A 1 192 ? -15.162 1.046 18.034 1.00 83.31 192 CYS A N 1
ATOM 1429 C CA . CYS A 1 192 ? -14.348 -0.166 17.980 1.00 83.31 192 CYS A CA 1
ATOM 1430 C C . CYS A 1 192 ? -13.091 -0.080 18.856 1.00 83.31 192 CYS A C 1
ATOM 1432 O O . CYS A 1 192 ? -12.673 -1.094 19.406 1.00 83.31 192 CYS A O 1
ATOM 1434 N N . LEU A 1 193 ? -12.484 1.106 18.990 1.00 81.31 193 LEU A N 1
ATOM 1435 C CA . LEU A 1 193 ? -11.361 1.330 19.904 1.00 81.31 193 LEU A CA 1
ATOM 1436 C C . LEU A 1 193 ? -11.788 1.259 21.377 1.00 81.31 193 LEU A C 1
ATOM 1438 O O . LEU A 1 193 ? -11.018 0.778 22.212 1.00 81.31 193 LEU A O 1
ATOM 1442 N N . ARG A 1 194 ? -13.002 1.716 21.697 1.00 81.69 194 ARG A N 1
ATOM 1443 C CA . ARG A 1 194 ? -13.577 1.627 23.043 1.00 81.69 194 ARG A CA 1
ATOM 1444 C C . ARG A 1 194 ? -13.884 0.178 23.422 1.00 81.69 194 ARG A C 1
ATOM 1446 O O . ARG A 1 194 ? -13.545 -0.238 24.525 1.00 81.69 194 ARG A O 1
ATOM 1453 N N . ASP A 1 195 ? -14.412 -0.609 22.487 1.00 80.12 195 ASP A N 1
ATOM 1454 C CA . ASP A 1 195 ? -14.733 -2.031 22.690 1.00 80.12 195 ASP A CA 1
ATOM 1455 C C . ASP A 1 195 ? -13.497 -2.887 23.001 1.00 80.12 195 ASP A C 1
ATOM 1457 O O . ASP A 1 195 ? -13.565 -3.834 23.785 1.00 80.12 195 ASP A O 1
ATOM 1461 N N . ILE A 1 196 ? -12.348 -2.543 22.414 1.00 77.25 196 ILE A N 1
ATOM 1462 C CA . ILE A 1 196 ? -11.059 -3.197 22.693 1.00 77.25 196 ILE A CA 1
ATOM 1463 C C . ILE A 1 196 ? -10.305 -2.559 23.871 1.00 77.25 196 ILE A C 1
ATOM 1465 O O . ILE A 1 196 ? -9.196 -2.989 24.188 1.00 77.25 196 ILE A O 1
ATOM 1469 N N . GLY A 1 197 ? -10.887 -1.545 24.520 1.00 69.12 197 GLY A N 1
ATOM 1470 C CA . GLY A 1 197 ? -10.315 -0.862 25.682 1.00 69.12 197 GLY A CA 1
ATOM 1471 C C . GLY A 1 197 ? -9.087 -0.001 25.376 1.00 69.12 197 GLY A C 1
ATOM 1472 O O . GLY A 1 197 ? -8.303 0.277 26.279 1.00 69.12 197 GLY A O 1
ATOM 1473 N N . LEU A 1 198 ? -8.887 0.401 24.116 1.00 66.44 198 LEU A N 1
ATOM 1474 C CA . LEU A 1 198 ? -7.728 1.192 23.686 1.00 66.44 198 LEU A CA 1
ATOM 1475 C C . LEU A 1 198 ? -7.996 2.706 23.645 1.00 66.44 198 LEU A C 1
ATOM 1477 O O . LEU A 1 198 ? -7.052 3.47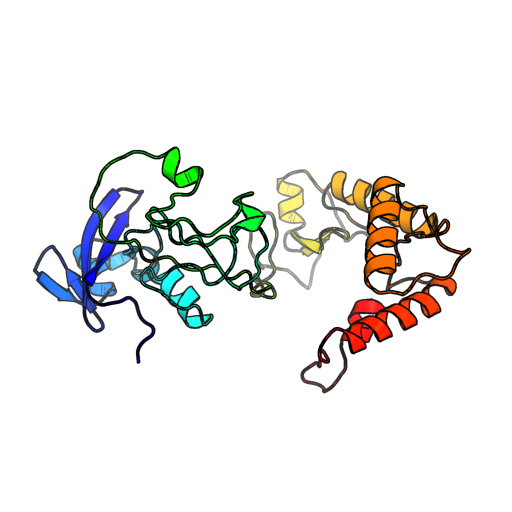2 23.455 1.00 66.44 198 LEU A O 1
ATOM 1481 N N . CYS A 1 199 ? -9.243 3.165 23.817 1.00 63.81 199 CYS A N 1
ATOM 1482 C CA . CYS A 1 199 ? -9.553 4.599 23.886 1.00 63.81 199 CYS A CA 1
ATOM 1483 C C . CYS A 1 199 ? -10.876 4.928 24.593 1.00 63.81 199 CYS A C 1
ATOM 1485 O O . CYS A 1 199 ? -11.916 4.350 24.287 1.00 63.81 199 CYS A O 1
ATOM 1487 N N . GLU A 1 200 ? -10.846 5.960 25.439 1.00 62.75 200 GLU A N 1
ATOM 1488 C CA . GLU A 1 200 ? -12.018 6.638 26.020 1.00 62.75 200 GLU A CA 1
ATOM 1489 C C . GLU A 1 200 ? -12.175 8.051 25.431 1.00 62.75 200 GLU A C 1
ATOM 1491 O O . GLU A 1 200 ? -12.441 9.016 26.139 1.00 62.75 200 GLU A O 1
ATOM 1496 N N . LEU A 1 201 ? -11.937 8.214 24.126 1.00 66.81 201 LEU A N 1
ATOM 1497 C CA . LEU A 1 201 ? -12.071 9.527 23.497 1.00 66.81 201 LEU A CA 1
ATOM 1498 C C . LEU A 1 201 ? -13.533 9.992 23.558 1.00 66.81 201 LEU A C 1
ATOM 1500 O O . LEU A 1 201 ? -14.437 9.276 23.114 1.00 66.81 201 LEU A O 1
ATOM 1504 N N . GLU A 1 202 ? -13.731 11.189 24.112 1.00 65.81 202 GLU A N 1
ATOM 1505 C CA . GLU A 1 202 ? -14.998 11.939 24.125 1.00 65.81 202 GLU A CA 1
ATOM 1506 C C . GLU A 1 202 ? -15.043 13.002 23.014 1.00 65.81 202 GLU A C 1
ATOM 1508 O O . GLU A 1 202 ? -16.117 13.452 22.621 1.00 65.81 202 GLU A O 1
ATOM 1513 N N . GLU A 1 203 ? -13.875 13.375 22.483 1.00 72.69 203 GLU A N 1
ATOM 1514 C CA . GLU A 1 203 ? -13.703 14.263 21.335 1.00 72.69 203 GLU A CA 1
ATOM 1515 C C . GLU A 1 203 ? -12.479 13.844 20.503 1.00 72.69 203 GLU A C 1
ATOM 1517 O O . GLU A 1 203 ? -11.620 13.085 20.965 1.00 72.69 203 GLU A O 1
ATOM 1522 N N . LEU A 1 204 ? -12.385 14.340 19.263 1.00 70.69 204 LEU A N 1
ATOM 1523 C CA . LEU A 1 204 ? -11.196 14.138 18.435 1.00 70.69 204 LEU A CA 1
ATOM 1524 C C . LEU A 1 204 ? -9.974 14.817 19.088 1.00 70.69 204 LEU A C 1
ATOM 1526 O O . LEU A 1 204 ? -10.058 15.997 19.446 1.00 70.69 204 LEU A O 1
ATOM 1530 N N . PRO A 1 205 ? -8.829 14.119 19.207 1.00 74.00 205 PRO A N 1
ATOM 1531 C CA . PRO A 1 205 ? -7.605 14.701 19.742 1.00 74.00 205 PRO A CA 1
ATOM 1532 C C . PRO A 1 205 ? -7.181 15.954 18.970 1.00 74.00 205 PRO A C 1
ATOM 1534 O O . PRO A 1 205 ? -7.149 15.965 17.740 1.00 74.00 205 PRO A O 1
ATOM 1537 N N . LYS A 1 206 ? -6.824 17.015 19.702 1.00 73.25 206 LYS A N 1
ATOM 1538 C CA . LYS A 1 206 ? -6.233 18.236 19.118 1.00 73.25 206 LYS A CA 1
ATOM 1539 C C . LYS A 1 206 ? -4.772 18.032 18.713 1.00 73.25 206 LYS A C 1
ATOM 1541 O O . LYS A 1 206 ? -4.280 18.717 17.819 1.00 73.25 206 LYS A O 1
ATOM 1546 N N . ASP A 1 207 ? -4.110 17.096 19.386 1.00 80.94 207 ASP A N 1
ATOM 1547 C CA . ASP A 1 207 ? -2.733 16.688 19.142 1.00 80.94 207 ASP A CA 1
ATOM 1548 C C . ASP A 1 207 ? -2.671 15.357 18.381 1.00 80.94 207 ASP A C 1
ATOM 1550 O O . ASP A 1 207 ? -3.690 14.734 18.085 1.00 80.94 207 ASP A O 1
ATOM 1554 N N . LYS A 1 208 ? -1.447 14.926 18.058 1.00 82.69 208 LYS A N 1
ATOM 1555 C CA . LYS A 1 208 ? -1.176 13.671 17.350 1.00 82.69 208 LYS A CA 1
ATOM 1556 C C . LYS A 1 208 ? -1.747 12.465 18.095 1.00 82.69 208 LYS A C 1
ATOM 1558 O O . LYS A 1 208 ? -1.546 12.333 19.302 1.00 82.69 208 LYS A O 1
ATOM 1563 N N . TRP A 1 209 ? -2.386 11.562 17.356 1.00 84.81 209 TRP A N 1
ATOM 1564 C CA . TRP A 1 209 ? -2.933 10.318 17.883 1.00 84.81 209 TRP A CA 1
ATOM 1565 C C . TRP A 1 209 ? -2.246 9.097 17.269 1.00 84.81 209 TRP A C 1
ATOM 1567 O O . TRP A 1 209 ? -1.996 9.020 16.064 1.00 84.81 209 TRP A O 1
ATOM 1577 N N . PHE A 1 210 ? -1.961 8.109 18.115 1.00 84.19 210 PHE A N 1
ATOM 1578 C CA . PHE A 1 210 ? -1.276 6.881 17.730 1.00 84.19 210 PHE A CA 1
ATOM 1579 C C . PHE A 1 210 ? -2.083 5.666 18.174 1.00 84.19 210 PHE A C 1
ATOM 1581 O O . PHE A 1 210 ? -2.533 5.599 19.314 1.00 84.19 210 PHE A O 1
ATOM 1588 N N . CYS A 1 211 ? -2.216 4.673 17.294 1.00 83.00 211 CYS A N 1
ATOM 1589 C CA . CYS A 1 211 ? -2.994 3.467 17.586 1.00 83.00 211 CYS A CA 1
ATOM 1590 C C . CYS A 1 211 ? -2.345 2.538 18.626 1.00 83.00 211 CYS A C 1
ATOM 1592 O O . CYS A 1 211 ? -3.012 1.646 19.143 1.00 83.00 211 CYS A O 1
ATOM 1594 N N . CYS A 1 212 ? -1.041 2.686 18.881 1.00 83.94 212 CYS A N 1
ATOM 1595 C CA . CYS A 1 212 ? -0.292 1.894 19.854 1.00 83.94 212 CYS A CA 1
ATOM 1596 C C . CYS A 1 212 ? 1.037 2.566 20.240 1.00 83.94 212 CYS A C 1
ATOM 1598 O O . CYS A 1 212 ? 1.532 3.455 19.536 1.00 83.94 212 CYS A O 1
ATOM 1600 N N . ASP A 1 213 ? 1.655 2.071 21.317 1.00 86.25 213 ASP A N 1
ATOM 1601 C CA . ASP A 1 213 ? 2.959 2.540 21.806 1.00 86.25 213 ASP A CA 1
ATOM 1602 C C . ASP A 1 213 ? 4.079 2.372 20.778 1.00 86.25 213 ASP A C 1
ATOM 1604 O O . ASP A 1 213 ? 4.977 3.210 20.696 1.00 86.25 213 ASP A O 1
ATOM 1608 N N . ASP A 1 214 ? 4.020 1.324 19.953 1.00 90.88 214 ASP A N 1
ATOM 1609 C CA . ASP A 1 214 ? 4.999 1.115 18.888 1.00 90.88 214 ASP A CA 1
ATOM 1610 C C . ASP A 1 214 ? 4.940 2.221 17.834 1.00 90.88 214 ASP A C 1
ATOM 1612 O O . ASP A 1 214 ? 5.988 2.723 17.429 1.00 90.88 214 ASP A O 1
ATOM 1616 N N . CYS A 1 215 ? 3.739 2.656 17.433 1.00 86.06 215 CYS A N 1
ATOM 1617 C CA . CYS A 1 215 ? 3.587 3.785 16.515 1.00 86.06 215 CYS A CA 1
ATOM 1618 C C . CYS A 1 215 ? 4.176 5.061 17.124 1.00 86.06 215 CYS A C 1
ATOM 1620 O O . CYS A 1 215 ? 4.984 5.724 16.478 1.00 86.06 215 CYS A O 1
ATOM 1622 N N . ASN A 1 216 ? 3.864 5.364 18.386 1.00 87.25 216 ASN A N 1
ATOM 1623 C CA . ASN A 1 216 ? 4.450 6.515 19.075 1.00 87.25 216 ASN A CA 1
ATOM 1624 C C . ASN A 1 216 ? 5.988 6.421 19.167 1.00 87.25 216 ASN A C 1
ATOM 1626 O O . ASN A 1 216 ? 6.703 7.381 18.884 1.00 87.25 216 ASN A O 1
ATOM 1630 N N . ARG A 1 217 ? 6.528 5.245 19.509 1.00 93.50 217 ARG A N 1
ATOM 1631 C CA . ARG A 1 217 ? 7.977 5.014 19.588 1.00 93.50 217 ARG A CA 1
ATOM 1632 C C . ARG A 1 217 ? 8.661 5.234 18.240 1.00 93.50 217 ARG A C 1
ATOM 1634 O O . ARG A 1 217 ? 9.716 5.865 18.196 1.00 93.50 217 ARG A O 1
ATOM 1641 N N . ILE A 1 218 ? 8.067 4.730 17.158 1.00 90.81 218 ILE A N 1
ATOM 1642 C CA . ILE A 1 218 ? 8.569 4.922 15.792 1.00 90.81 218 ILE A CA 1
ATOM 1643 C C . ILE A 1 218 ? 8.527 6.407 15.419 1.00 90.81 218 ILE A C 1
ATOM 1645 O O . ILE A 1 218 ? 9.531 6.924 14.933 1.00 90.81 218 ILE A O 1
ATOM 1649 N N . TYR A 1 219 ? 7.429 7.109 15.717 1.00 89.56 219 TYR A N 1
ATOM 1650 C CA . TYR A 1 219 ? 7.308 8.546 15.464 1.00 89.56 219 TYR A CA 1
ATOM 1651 C C . TYR A 1 219 ? 8.435 9.344 16.110 1.00 89.56 219 TYR A C 1
ATOM 1653 O O . TYR A 1 219 ? 9.127 10.116 15.447 1.00 89.56 219 TYR A O 1
ATOM 1661 N N . VAL A 1 220 ? 8.638 9.135 17.412 1.00 90.75 220 VAL A N 1
ATOM 1662 C CA . VAL A 1 220 ? 9.660 9.843 18.184 1.00 90.75 220 VAL A CA 1
ATOM 1663 C C . VAL A 1 220 ? 11.054 9.517 17.651 1.00 90.75 220 VAL A C 1
ATOM 1665 O O . VAL A 1 220 ? 11.873 10.421 17.496 1.00 90.75 220 VAL A O 1
ATOM 1668 N N . ALA A 1 221 ? 11.326 8.251 17.320 1.00 90.75 221 ALA A N 1
ATOM 1669 C CA . ALA A 1 221 ? 12.601 7.850 16.734 1.00 90.75 221 ALA A CA 1
ATOM 1670 C C . ALA A 1 221 ? 12.860 8.555 15.393 1.00 90.75 221 ALA A C 1
ATOM 1672 O O . ALA A 1 221 ? 13.927 9.139 15.211 1.00 90.75 221 ALA A O 1
ATOM 1673 N N . LEU A 1 222 ? 11.872 8.578 14.493 1.00 88.62 222 LEU A N 1
ATOM 1674 C CA . LEU A 1 222 ? 11.976 9.263 13.204 1.00 88.62 222 LEU A CA 1
ATOM 1675 C C . LEU A 1 222 ? 12.169 10.771 13.379 1.00 88.62 222 LEU A C 1
ATOM 1677 O O . LEU A 1 222 ? 13.043 11.353 12.739 1.00 88.62 222 LEU A O 1
ATOM 1681 N N . GLN A 1 223 ? 11.414 11.404 14.278 1.00 86.50 223 GLN A N 1
ATOM 1682 C CA . GLN A 1 223 ? 11.532 12.837 14.541 1.00 86.50 223 GLN A CA 1
ATOM 1683 C C . GLN A 1 223 ? 12.915 13.202 15.100 1.00 86.50 223 GLN A C 1
ATOM 1685 O O . GLN A 1 223 ? 13.500 14.219 14.709 1.00 86.50 223 GLN A O 1
ATOM 1690 N N . ASN A 1 224 ? 13.466 12.353 15.969 1.00 88.19 224 ASN A N 1
ATOM 1691 C CA . ASN A 1 224 ? 14.819 12.512 16.489 1.00 88.19 224 ASN A CA 1
ATOM 1692 C C . ASN A 1 224 ? 15.861 12.345 15.380 1.00 88.19 224 ASN A C 1
ATOM 1694 O O . ASN A 1 224 ? 16.763 13.170 15.287 1.00 88.19 224 ASN A O 1
ATOM 1698 N N . SER A 1 225 ? 15.722 11.346 14.503 1.00 86.31 225 SER A N 1
ATOM 1699 C CA . SER A 1 225 ? 16.635 11.144 13.370 1.00 86.31 225 SER A CA 1
ATOM 1700 C C . SER A 1 225 ? 16.602 12.303 12.371 1.00 86.31 225 SER A C 1
ATOM 1702 O O . SER A 1 225 ? 17.652 12.739 11.908 1.00 86.31 225 SER A O 1
ATOM 1704 N N . VAL A 1 226 ? 15.419 12.852 12.080 1.00 85.31 226 VAL A N 1
ATOM 1705 C CA . VAL A 1 226 ? 15.280 14.051 11.235 1.00 85.31 226 VAL A CA 1
ATOM 1706 C C . VAL A 1 226 ? 15.969 15.257 11.884 1.00 85.31 226 VAL A C 1
ATOM 1708 O O . VAL A 1 226 ? 16.643 16.019 11.197 1.00 85.31 226 VAL A O 1
ATOM 1711 N N . SER A 1 227 ? 15.847 15.413 13.206 1.00 83.69 227 SER A N 1
ATOM 1712 C CA . SER A 1 227 ? 16.447 16.535 13.945 1.00 83.69 227 SER A CA 1
ATOM 1713 C C . SER A 1 227 ? 17.961 16.388 14.151 1.00 83.69 227 SER A C 1
ATOM 1715 O O . SER A 1 227 ? 18.672 17.388 14.193 1.00 83.69 227 SER A O 1
ATOM 1717 N N . ALA A 1 228 ? 18.465 15.155 14.271 1.00 84.38 228 ALA A N 1
ATOM 1718 C CA . ALA A 1 228 ? 19.887 14.859 14.455 1.00 84.38 228 ALA A CA 1
ATOM 1719 C C . ALA A 1 228 ? 20.722 15.177 13.202 1.00 84.38 228 ALA A C 1
ATOM 1721 O O . ALA A 1 228 ? 21.911 15.477 13.299 1.00 84.38 228 ALA A O 1
ATOM 1722 N N . GLY A 1 229 ? 20.095 15.175 12.024 1.00 82.75 229 GLY A N 1
ATOM 1723 C CA . GLY A 1 229 ? 20.727 15.598 10.789 1.00 82.75 229 GLY A CA 1
ATOM 1724 C C . GLY A 1 229 ? 21.533 14.490 10.112 1.00 82.75 229 GLY A C 1
ATOM 1725 O O . GLY A 1 229 ? 21.006 13.425 9.817 1.00 82.75 229 GLY A O 1
ATOM 1726 N N . ALA A 1 230 ? 22.763 14.809 9.696 1.00 85.31 230 ALA A N 1
ATOM 1727 C CA . ALA A 1 230 ? 23.552 13.924 8.840 1.00 85.31 230 ALA A CA 1
ATOM 1728 C C . ALA A 1 230 ? 24.386 13.007 9.723 1.00 85.31 230 ALA A C 1
ATOM 1730 O O . ALA A 1 230 ? 25.078 13.490 10.615 1.00 85.31 230 ALA A O 1
ATOM 1731 N N . ASP A 1 231 ? 24.313 11.715 9.450 1.00 83.12 231 ASP A N 1
ATOM 1732 C CA . ASP A 1 231 ? 24.972 10.677 10.217 1.00 83.12 231 ASP A CA 1
ATOM 1733 C C . ASP A 1 231 ? 25.908 9.873 9.310 1.00 83.12 231 ASP A C 1
ATOM 1735 O O . ASP A 1 231 ? 25.706 9.760 8.096 1.00 83.12 231 ASP A O 1
ATOM 1739 N N . THR A 1 232 ? 26.985 9.350 9.878 1.00 83.31 232 THR A N 1
ATOM 1740 C CA . THR A 1 232 ? 27.996 8.612 9.117 1.00 83.31 232 THR A CA 1
ATOM 1741 C C . THR A 1 232 ? 27.478 7.234 8.736 1.00 83.31 232 THR A C 1
ATOM 1743 O O . THR A 1 232 ? 26.906 6.519 9.559 1.00 83.31 232 THR A O 1
ATOM 1746 N N . ILE A 1 233 ? 27.687 6.840 7.480 1.00 80.44 233 ILE A N 1
ATOM 1747 C CA . ILE A 1 233 ? 27.356 5.483 7.046 1.00 80.44 233 ILE A CA 1
ATOM 1748 C C . ILE A 1 233 ? 28.350 4.499 7.695 1.00 80.44 233 ILE A C 1
ATOM 1750 O O . ILE A 1 233 ? 29.550 4.784 7.723 1.00 80.44 233 ILE A O 1
ATOM 1754 N N . PRO A 1 234 ? 27.892 3.333 8.193 1.00 81.88 234 PRO A N 1
ATOM 1755 C CA . PRO A 1 234 ? 28.783 2.297 8.708 1.00 81.88 234 PRO A CA 1
ATOM 1756 C C . PRO A 1 234 ? 29.878 1.909 7.707 1.00 81.88 234 PRO A C 1
ATOM 1758 O O . PRO A 1 234 ? 29.609 1.772 6.511 1.00 81.88 234 PRO A O 1
ATOM 1761 N N . SER A 1 235 ? 31.094 1.651 8.199 1.00 75.38 235 SER A N 1
ATOM 1762 C CA . SER A 1 235 ? 32.275 1.380 7.360 1.00 75.38 235 SER A CA 1
ATOM 1763 C C . SER A 1 235 ? 32.085 0.230 6.362 1.00 75.38 235 SER A C 1
ATOM 1765 O O . SER A 1 235 ? 32.579 0.281 5.243 1.00 75.38 235 SER A O 1
ATOM 1767 N N . SER A 1 236 ? 31.302 -0.790 6.721 1.00 74.56 236 SER A N 1
ATOM 1768 C CA . SER A 1 236 ? 31.001 -1.922 5.834 1.00 74.56 236 SER A CA 1
ATOM 1769 C C . SER A 1 236 ? 30.195 -1.531 4.589 1.00 74.56 236 SER A C 1
ATOM 1771 O O . SER A 1 236 ? 30.334 -2.149 3.535 1.00 74.56 236 SER A O 1
ATOM 1773 N N . LEU A 1 237 ? 29.345 -0.506 4.693 1.00 76.88 237 LEU A N 1
ATOM 1774 C CA . LEU A 1 237 ? 28.555 0.019 3.581 1.00 76.88 237 LEU A CA 1
ATOM 1775 C C . LEU A 1 237 ? 29.327 1.089 2.804 1.00 76.88 237 LEU A C 1
ATOM 1777 O O . LEU A 1 237 ? 29.177 1.166 1.585 1.00 76.88 237 LEU A O 1
ATOM 1781 N N . SER A 1 238 ? 30.175 1.879 3.472 1.00 75.19 238 SER A N 1
ATOM 1782 C CA . SER A 1 238 ? 31.015 2.864 2.786 1.00 75.19 238 SER A CA 1
ATOM 1783 C C . SER A 1 238 ? 32.010 2.188 1.839 1.00 75.19 238 SER A C 1
ATOM 1785 O O . SER A 1 238 ? 32.110 2.603 0.688 1.00 75.19 238 SER A O 1
ATOM 1787 N N . GLU A 1 239 ? 32.648 1.088 2.251 1.00 75.06 239 GLU A N 1
ATOM 1788 C CA . GLU A 1 239 ? 33.548 0.294 1.398 1.00 75.06 239 GLU A CA 1
ATOM 1789 C C . GLU A 1 239 ? 32.846 -0.250 0.141 1.00 75.06 239 GLU A C 1
ATOM 1791 O O . GLU A 1 239 ? 33.404 -0.223 -0.958 1.00 75.06 239 GLU A O 1
ATOM 1796 N N . LEU A 1 240 ? 31.590 -0.694 0.269 1.00 78.88 240 LEU A N 1
ATOM 1797 C CA . LEU A 1 240 ? 30.782 -1.151 -0.867 1.00 78.88 240 LEU A CA 1
ATOM 1798 C C . LEU A 1 240 ? 30.475 -0.023 -1.859 1.00 78.88 240 LEU A C 1
ATOM 1800 O O . LEU A 1 240 ? 30.526 -0.239 -3.073 1.00 78.88 240 LEU A O 1
ATOM 1804 N N . ILE A 1 241 ? 30.141 1.166 -1.353 1.00 75.94 241 ILE A N 1
ATOM 1805 C CA . ILE A 1 241 ? 29.866 2.346 -2.183 1.00 75.94 241 ILE A CA 1
ATOM 1806 C C . ILE A 1 241 ? 31.145 2.788 -2.897 1.00 75.94 241 ILE A C 1
ATOM 1808 O O . ILE A 1 241 ? 31.117 3.039 -4.102 1.00 75.94 241 ILE A O 1
ATOM 1812 N N . ILE A 1 242 ? 32.265 2.806 -2.173 1.00 75.31 242 ILE A N 1
ATOM 1813 C CA . ILE A 1 242 ? 33.593 3.136 -2.693 1.00 75.31 242 ILE A CA 1
ATOM 1814 C C . ILE A 1 242 ? 33.952 2.224 -3.864 1.00 75.31 242 ILE A C 1
ATOM 1816 O O . ILE A 1 242 ? 34.221 2.717 -4.960 1.00 75.31 242 ILE A O 1
ATOM 1820 N N . ARG A 1 243 ? 33.831 0.905 -3.682 1.00 77.00 243 ARG A N 1
ATOM 1821 C CA . ARG A 1 243 ? 34.124 -0.075 -4.735 1.00 77.00 243 ARG A CA 1
ATOM 1822 C C . ARG A 1 243 ? 33.256 0.129 -5.982 1.00 77.00 243 ARG A C 1
ATOM 1824 O O . ARG A 1 243 ? 33.768 0.111 -7.096 1.00 77.00 243 ARG A O 1
ATOM 1831 N N . LYS A 1 244 ? 31.954 0.396 -5.816 1.00 78.94 244 LYS A N 1
ATOM 1832 C CA . LYS A 1 244 ? 31.057 0.691 -6.952 1.00 78.94 244 LYS A CA 1
ATOM 1833 C C . LYS A 1 244 ? 31.416 1.990 -7.681 1.00 78.94 244 LYS A C 1
ATOM 1835 O O . LYS A 1 244 ? 31.212 2.087 -8.890 1.00 78.94 244 LYS A O 1
ATOM 1840 N N . HIS A 1 245 ? 31.906 3.001 -6.965 1.00 73.38 245 HIS A N 1
ATOM 1841 C CA . HIS A 1 245 ? 32.358 4.255 -7.570 1.00 73.38 245 HIS A CA 1
ATOM 1842 C C . HIS A 1 245 ? 33.668 4.070 -8.348 1.00 73.38 245 HIS A C 1
ATOM 1844 O O . HIS A 1 245 ? 33.805 4.642 -9.431 1.00 73.38 245 HIS A O 1
ATOM 1850 N N . GLU A 1 246 ? 34.582 3.236 -7.843 1.00 76.50 246 GLU A N 1
ATOM 1851 C CA . GLU A 1 246 ? 35.820 2.851 -8.534 1.00 76.50 246 GLU A CA 1
ATOM 1852 C C . GLU A 1 246 ? 35.525 2.097 -9.834 1.00 76.50 246 GLU A C 1
ATOM 1854 O O . GLU A 1 246 ? 36.044 2.468 -10.886 1.00 76.50 246 GLU A O 1
ATOM 1859 N N . GLU A 1 247 ? 34.617 1.117 -9.796 1.00 78.31 247 GLU A N 1
ATOM 1860 C CA . GLU A 1 247 ? 34.168 0.357 -10.976 1.00 78.31 247 GLU A CA 1
ATOM 1861 C C . GLU A 1 247 ? 33.562 1.253 -12.071 1.00 78.31 247 GLU A C 1
ATOM 1863 O O . GLU A 1 247 ? 33.659 0.945 -13.258 1.00 78.31 247 GLU A O 1
ATOM 1868 N N . ARG A 1 248 ? 32.952 2.382 -11.686 1.00 74.88 248 ARG A N 1
ATOM 1869 C CA . ARG A 1 248 ? 32.353 3.363 -12.606 1.00 74.88 248 ARG A CA 1
ATOM 1870 C C . ARG A 1 248 ? 33.288 4.522 -12.974 1.00 74.88 248 ARG A C 1
ATOM 1872 O O . ARG A 1 248 ? 32.865 5.418 -13.700 1.00 74.88 248 ARG A O 1
ATOM 1879 N N . GLY A 1 249 ? 34.534 4.525 -12.490 1.00 69.88 249 GLY A N 1
ATOM 1880 C CA . GLY A 1 249 ? 35.529 5.562 -12.786 1.00 69.88 249 GLY A CA 1
ATOM 1881 C C . GLY A 1 249 ? 35.219 6.943 -12.190 1.00 69.88 249 GLY A C 1
ATOM 1882 O O . GLY A 1 249 ? 35.695 7.950 -12.706 1.00 69.88 249 GLY A O 1
ATOM 1883 N N . LEU A 1 250 ? 34.418 7.012 -11.121 1.00 67.62 250 LEU A N 1
ATOM 1884 C CA . LEU A 1 250 ? 33.915 8.259 -10.519 1.00 67.62 250 LEU A CA 1
ATOM 1885 C C . LEU A 1 250 ? 34.761 8.766 -9.329 1.00 67.62 250 LEU A C 1
ATOM 1887 O O . LEU A 1 250 ? 34.325 9.653 -8.595 1.00 67.62 250 LEU A O 1
ATOM 1891 N N . CYS A 1 251 ? 35.955 8.212 -9.099 1.00 57.69 251 CYS A N 1
ATOM 1892 C CA . CYS A 1 251 ? 36.746 8.499 -7.898 1.00 57.69 251 CYS A CA 1
ATOM 1893 C C . CYS A 1 251 ? 37.585 9.778 -8.006 1.00 57.69 251 CYS A C 1
ATOM 1895 O O . CYS A 1 251 ? 38.549 9.850 -8.768 1.00 57.69 251 CYS A O 1
ATOM 1897 N N . THR A 1 252 ? 37.285 10.764 -7.158 1.00 56.19 252 THR A N 1
ATOM 1898 C CA . THR A 1 252 ? 38.180 11.886 -6.856 1.00 56.19 252 THR A CA 1
ATOM 1899 C C . THR A 1 252 ? 39.038 11.541 -5.635 1.00 56.19 252 THR A C 1
ATOM 1901 O O . THR A 1 252 ? 38.533 11.339 -4.529 1.00 56.19 252 THR A O 1
ATOM 1904 N N . TYR A 1 253 ? 40.357 11.452 -5.835 1.00 51.41 253 TYR A N 1
ATOM 1905 C CA . TYR A 1 253 ? 41.341 11.241 -4.768 1.00 51.41 253 TYR A CA 1
ATOM 1906 C C . TYR A 1 253 ? 41.223 12.362 -3.720 1.00 51.41 253 TYR A C 1
ATOM 1908 O O . TYR A 1 253 ? 41.696 13.473 -3.947 1.00 51.41 253 TYR A O 1
ATOM 1916 N N . GLY A 1 254 ? 40.578 12.076 -2.584 1.00 53.94 254 GLY A N 1
ATOM 1917 C CA . GLY A 1 254 ? 40.574 12.962 -1.413 1.00 53.94 254 GLY A CA 1
ATOM 1918 C C . GLY A 1 254 ? 39.249 13.144 -0.664 1.00 53.94 254 GLY A C 1
ATOM 1919 O O . GLY A 1 254 ? 39.287 13.718 0.415 1.00 53.94 254 GLY A O 1
ATOM 1920 N N . SER A 1 255 ? 38.104 12.663 -1.171 1.00 53.72 255 SER A N 1
ATOM 1921 C CA . SER A 1 255 ? 36.783 12.966 -0.568 1.00 53.72 255 SER A CA 1
ATOM 1922 C C . SER A 1 255 ? 35.955 11.743 -0.135 1.00 53.72 255 SER A C 1
ATOM 1924 O O . SER A 1 255 ? 34.760 11.868 0.114 1.00 53.72 255 SER A O 1
ATOM 1926 N N . MET A 1 256 ? 36.555 10.549 -0.069 1.00 53.78 256 MET A N 1
ATOM 1927 C CA . MET A 1 256 ? 35.820 9.284 0.128 1.00 53.78 256 MET A CA 1
ATOM 1928 C C . MET A 1 256 ? 35.414 8.958 1.573 1.00 53.78 256 MET A C 1
ATOM 1930 O O . MET A 1 256 ? 34.612 8.049 1.771 1.00 53.78 256 MET A O 1
ATOM 1934 N N . ASN A 1 257 ? 35.916 9.689 2.572 1.00 54.50 257 ASN A N 1
ATOM 1935 C CA . ASN A 1 257 ? 35.630 9.389 3.981 1.00 54.50 257 ASN A CA 1
ATOM 1936 C C . ASN A 1 257 ? 34.373 10.077 4.539 1.00 54.50 257 ASN A C 1
ATOM 1938 O O . ASN A 1 257 ? 33.979 9.768 5.660 1.00 54.50 257 ASN A O 1
ATOM 1942 N N . ASP A 1 258 ? 33.709 10.935 3.762 1.00 67.25 258 ASP A N 1
ATOM 1943 C CA . ASP A 1 258 ? 32.614 11.781 4.259 1.00 67.25 258 ASP A CA 1
ATOM 1944 C C . ASP A 1 258 ? 31.245 11.386 3.680 1.00 67.25 258 ASP A C 1
ATOM 1946 O O . ASP A 1 258 ? 30.373 12.229 3.463 1.00 67.25 258 ASP A O 1
ATOM 1950 N N . ILE A 1 259 ? 31.029 10.096 3.392 1.00 75.19 259 ILE A N 1
ATOM 1951 C CA . ILE A 1 259 ? 29.706 9.639 2.950 1.00 75.19 259 ILE A CA 1
ATOM 1952 C C . ILE A 1 259 ? 28.780 9.569 4.166 1.00 75.19 259 ILE A C 1
ATOM 1954 O O . ILE A 1 259 ? 28.877 8.683 5.018 1.00 75.19 259 ILE A O 1
ATOM 1958 N N . GLN A 1 260 ? 27.862 10.526 4.221 1.00 83.81 260 GLN A N 1
ATOM 1959 C CA . GLN A 1 260 ? 26.846 10.642 5.255 1.00 83.81 260 GLN A CA 1
ATOM 1960 C C . GLN A 1 260 ? 25.458 10.372 4.674 1.00 83.81 260 GLN A C 1
ATOM 1962 O O . GLN A 1 260 ? 25.199 10.608 3.492 1.00 83.81 260 GLN A O 1
ATOM 1967 N N . TRP A 1 261 ? 24.550 9.909 5.521 1.00 86.12 261 TRP A N 1
ATOM 1968 C CA . TRP A 1 261 ? 23.133 9.775 5.215 1.00 86.12 261 TRP A CA 1
ATOM 1969 C C . TRP A 1 261 ? 22.325 10.692 6.138 1.00 86.12 261 TRP A C 1
ATOM 1971 O O . TRP A 1 261 ? 22.774 11.065 7.216 1.00 86.12 261 TRP A O 1
ATOM 1981 N N . ARG A 1 262 ? 21.137 11.111 5.707 1.00 86.62 262 ARG A N 1
ATOM 1982 C CA . ARG A 1 262 ? 20.236 11.959 6.500 1.00 86.62 262 ARG A CA 1
ATOM 1983 C C . ARG A 1 262 ? 18.797 11.623 6.145 1.00 86.62 262 ARG A C 1
ATOM 1985 O O . ARG A 1 262 ? 18.494 11.446 4.966 1.00 86.62 262 ARG A O 1
ATOM 1992 N N . ILE A 1 263 ? 17.910 11.605 7.139 1.00 87.25 263 ILE A N 1
ATOM 1993 C CA . ILE A 1 263 ? 16.462 11.560 6.897 1.00 87.25 263 ILE A CA 1
ATOM 1994 C C . ILE A 1 263 ? 15.953 12.983 6.682 1.00 87.25 263 ILE A C 1
ATOM 1996 O O . ILE A 1 263 ? 16.180 13.866 7.507 1.00 87.25 263 ILE A O 1
ATOM 2000 N N . LEU A 1 264 ? 15.252 13.198 5.573 1.00 82.69 264 LEU A N 1
ATOM 2001 C CA . LEU A 1 264 ? 14.582 14.456 5.263 1.00 82.69 264 LEU A CA 1
ATOM 2002 C C . LEU A 1 264 ? 13.078 14.289 5.476 1.00 82.69 264 LEU A C 1
ATOM 2004 O O . LEU A 1 264 ? 12.516 13.238 5.186 1.00 82.69 264 LEU A O 1
ATOM 2008 N N . SER A 1 265 ? 12.423 15.345 5.948 1.00 79.62 265 SER A N 1
ATOM 2009 C CA . SER A 1 265 ? 10.962 15.412 6.011 1.00 79.62 265 SER A CA 1
ATOM 2010 C C . SER A 1 265 ? 10.463 16.325 4.891 1.00 79.62 265 SER A C 1
ATOM 2012 O O . SER A 1 265 ? 10.866 17.486 4.831 1.00 79.62 265 SER A O 1
ATOM 2014 N N . GLY A 1 266 ? 9.622 15.804 3.991 1.00 67.12 266 GLY A N 1
ATOM 2015 C CA . GLY A 1 266 ? 9.027 16.582 2.894 1.00 67.12 266 GLY A CA 1
ATOM 2016 C C . GLY A 1 266 ? 8.199 17.744 3.438 1.00 67.12 266 GLY A C 1
ATOM 2017 O O . GLY A 1 266 ? 8.513 18.900 3.171 1.00 67.12 266 GLY A O 1
ATOM 2018 N N . LYS A 1 267 ? 7.285 17.440 4.372 1.00 64.19 267 LYS A N 1
ATOM 2019 C CA . LYS A 1 267 ? 6.451 18.404 5.119 1.00 64.19 267 LYS A CA 1
ATOM 2020 C C . LYS A 1 267 ? 7.254 19.400 5.983 1.00 64.19 267 LYS A C 1
ATOM 2022 O O . LYS A 1 267 ? 6.674 20.107 6.813 1.00 64.19 267 LYS A O 1
ATOM 2027 N N . SER A 1 268 ? 8.588 19.418 5.888 1.00 56.06 268 SER A N 1
ATOM 2028 C CA . SER A 1 268 ? 9.437 20.153 6.813 1.00 56.06 268 SER A CA 1
ATOM 2029 C C . SER A 1 268 ? 9.343 21.665 6.662 1.00 56.06 268 SER A C 1
ATOM 2031 O O . SER A 1 268 ? 9.490 22.261 5.601 1.00 56.06 268 SER A O 1
ATOM 2033 N N . ARG A 1 269 ? 9.195 22.281 7.832 1.00 57.12 269 ARG A N 1
ATOM 2034 C CA . ARG A 1 269 ? 9.296 23.713 8.113 1.00 57.12 269 ARG A CA 1
ATOM 2035 C C . ARG A 1 269 ? 10.759 24.179 8.241 1.00 57.12 269 ARG A C 1
ATOM 2037 O O . ARG A 1 269 ? 10.992 25.268 8.755 1.00 57.12 269 ARG A O 1
ATOM 2044 N N . TYR A 1 270 ? 11.720 23.340 7.840 1.00 66.50 270 TYR A N 1
ATOM 2045 C CA . TYR A 1 270 ? 13.163 23.524 8.014 1.00 66.50 270 TYR A CA 1
ATOM 2046 C C . TYR A 1 270 ? 13.778 24.032 6.698 1.00 66.50 270 TYR A C 1
ATOM 2048 O O . TYR A 1 270 ? 13.884 23.258 5.739 1.00 66.50 270 TYR A O 1
ATOM 2056 N N . PRO A 1 271 ? 14.151 25.323 6.598 1.00 69.62 271 PRO A N 1
ATOM 2057 C CA . PRO A 1 271 ? 14.658 25.919 5.359 1.00 69.62 271 PRO A CA 1
ATOM 2058 C C . PRO A 1 271 ? 15.865 25.183 4.757 1.00 69.62 271 PRO A C 1
ATOM 2060 O O . PRO A 1 271 ? 16.055 25.189 3.542 1.00 69.62 271 PRO A O 1
ATOM 2063 N N . GLU A 1 272 ? 16.663 24.515 5.589 1.00 77.12 272 GLU A N 1
ATOM 2064 C CA . GLU A 1 272 ? 17.847 23.748 5.210 1.00 77.12 272 GLU A CA 1
ATOM 2065 C C . GLU A 1 272 ? 17.546 22.471 4.407 1.00 77.12 272 GLU A C 1
ATOM 2067 O O . GLU A 1 272 ? 18.427 21.970 3.708 1.00 77.12 272 GLU A O 1
ATOM 2072 N N . HIS A 1 273 ? 16.319 21.940 4.461 1.00 81.00 273 HIS A N 1
ATOM 2073 C CA . HIS A 1 273 ? 15.936 20.743 3.704 1.00 81.00 273 HIS A CA 1
ATOM 2074 C C . HIS A 1 273 ? 15.543 21.059 2.259 1.00 81.00 273 HIS A C 1
ATOM 2076 O O . HIS A 1 273 ? 15.726 20.216 1.380 1.00 81.00 273 HIS A O 1
ATOM 2082 N N . LEU A 1 274 ? 15.065 22.276 1.979 1.00 78.19 274 LEU A N 1
ATOM 2083 C CA . LEU A 1 274 ? 14.568 22.668 0.654 1.00 78.19 274 LEU A CA 1
ATOM 2084 C C . LEU A 1 274 ? 15.589 22.463 -0.483 1.00 78.19 274 LEU A C 1
ATOM 2086 O O . LEU A 1 274 ? 15.209 21.903 -1.517 1.00 78.19 274 LEU A O 1
ATOM 2090 N N . PRO A 1 275 ? 16.879 22.836 -0.335 1.00 80.81 275 PRO A N 1
ATOM 2091 C CA . PRO A 1 275 ? 17.872 22.597 -1.381 1.00 80.81 275 PRO A CA 1
ATOM 2092 C C . PRO A 1 275 ? 18.131 21.105 -1.622 1.00 80.81 275 PRO A C 1
ATOM 2094 O O . PRO A 1 275 ? 18.358 20.694 -2.760 1.00 80.81 275 PRO A O 1
ATOM 2097 N N . LEU A 1 276 ? 18.085 20.284 -0.567 1.00 84.06 276 LEU A N 1
ATOM 2098 C CA . LEU A 1 276 ? 18.302 18.838 -0.658 1.00 84.06 276 LEU A CA 1
ATOM 2099 C C . LEU A 1 276 ? 17.116 18.140 -1.330 1.00 84.06 276 LEU A C 1
ATOM 2101 O O . LEU A 1 276 ? 17.322 17.318 -2.220 1.00 84.06 276 LEU A O 1
ATOM 2105 N N . LEU A 1 277 ? 15.889 18.526 -0.976 1.00 83.00 277 LEU A N 1
ATOM 2106 C CA . LEU A 1 277 ? 14.665 18.029 -1.609 1.00 83.00 277 LEU A CA 1
ATOM 2107 C C . LEU A 1 277 ? 14.592 18.422 -3.092 1.00 83.00 277 LEU A C 1
ATOM 2109 O O . LEU A 1 277 ? 14.225 17.600 -3.925 1.00 83.00 277 LEU A O 1
ATOM 2113 N N . SER A 1 278 ? 15.030 19.633 -3.454 1.00 82.88 278 SER A N 1
ATOM 2114 C CA . SER A 1 278 ? 15.122 20.062 -4.861 1.00 82.88 278 SER A CA 1
ATOM 2115 C C . SER A 1 278 ? 16.070 19.189 -5.681 1.00 82.88 278 SER A C 1
ATOM 2117 O O . SER A 1 278 ? 15.727 18.742 -6.779 1.00 82.88 278 SER A O 1
ATOM 2119 N N . ARG A 1 279 ? 17.242 18.871 -5.117 1.00 83.75 279 ARG A N 1
ATOM 2120 C CA . ARG A 1 279 ? 18.193 17.937 -5.735 1.00 83.75 279 ARG A CA 1
ATOM 2121 C C . ARG A 1 279 ? 17.610 16.530 -5.846 1.00 83.75 279 ARG A C 1
ATOM 2123 O O . ARG A 1 279 ? 17.755 15.913 -6.895 1.00 83.75 279 ARG A O 1
ATOM 2130 N N . ALA A 1 280 ? 16.923 16.046 -4.812 1.00 85.50 280 ALA A N 1
ATOM 2131 C CA . ALA A 1 280 ? 16.255 14.748 -4.850 1.00 85.50 280 ALA A CA 1
ATOM 2132 C C . ALA A 1 280 ? 15.196 14.695 -5.963 1.00 85.50 280 ALA A C 1
ATOM 2134 O O . ALA A 1 280 ? 15.210 13.773 -6.770 1.00 85.50 280 ALA A O 1
ATOM 2135 N N . ALA A 1 281 ? 14.340 15.715 -6.080 1.00 81.31 281 ALA A N 1
ATOM 2136 C CA . ALA A 1 281 ? 13.329 15.789 -7.134 1.00 81.31 281 ALA A CA 1
ATOM 2137 C C . ALA A 1 281 ? 13.935 15.803 -8.549 1.00 81.31 281 ALA A C 1
ATOM 2139 O O . ALA A 1 281 ? 13.342 15.249 -9.472 1.00 81.31 281 ALA A O 1
ATOM 2140 N N . ALA A 1 282 ? 15.109 16.420 -8.735 1.00 80.38 282 ALA A N 1
ATOM 2141 C CA . ALA A 1 282 ? 15.831 16.360 -10.006 1.00 80.38 282 ALA A CA 1
ATOM 2142 C C . ALA A 1 282 ? 16.291 14.932 -10.335 1.00 80.38 282 ALA A C 1
ATOM 2144 O O . ALA A 1 282 ? 16.027 14.464 -11.437 1.00 80.38 282 ALA A O 1
ATOM 2145 N N . ILE A 1 283 ? 16.869 14.221 -9.359 1.00 85.50 283 ILE A N 1
ATOM 2146 C CA . ILE A 1 283 ? 17.268 12.812 -9.516 1.00 85.50 283 ILE A CA 1
ATOM 2147 C C . ILE A 1 283 ? 16.055 11.945 -9.871 1.00 85.50 283 ILE A C 1
ATOM 2149 O O . ILE A 1 283 ? 16.124 11.148 -10.801 1.00 85.50 283 ILE A O 1
ATOM 2153 N N . PHE A 1 284 ? 14.917 12.126 -9.191 1.00 80.56 284 PHE A N 1
ATOM 2154 C CA . PHE A 1 284 ? 13.701 11.372 -9.509 1.00 80.56 284 PHE A CA 1
ATOM 2155 C C . PHE A 1 284 ? 13.230 11.606 -10.951 1.00 80.56 284 PHE A C 1
ATOM 2157 O O . PHE A 1 284 ? 12.883 10.649 -11.630 1.00 80.56 284 PHE A O 1
ATOM 2164 N N . ARG A 1 285 ? 13.278 12.841 -11.463 1.00 78.06 285 ARG A N 1
ATOM 2165 C CA . ARG A 1 285 ? 12.920 13.120 -12.867 1.00 78.06 285 ARG A CA 1
ATOM 2166 C C . ARG A 1 285 ? 13.904 12.547 -13.889 1.00 78.06 285 ARG A C 1
ATOM 2168 O O . ARG A 1 285 ? 13.522 12.337 -15.032 1.00 78.06 285 ARG A O 1
ATOM 2175 N N . GLU A 1 286 ? 15.166 12.353 -13.514 1.00 80.06 286 GLU A N 1
ATOM 2176 C CA . GLU A 1 286 ? 16.169 11.726 -14.384 1.00 80.06 286 GLU A CA 1
ATOM 2177 C C . GLU A 1 286 ? 16.038 10.198 -14.407 1.00 80.06 286 GLU A C 1
ATOM 2179 O O . GLU A 1 286 ? 16.347 9.568 -15.416 1.00 80.06 286 GLU A O 1
ATOM 2184 N N . CYS A 1 287 ? 15.604 9.597 -13.295 1.00 79.00 287 CYS A N 1
ATOM 2185 C CA . CYS A 1 287 ? 15.520 8.145 -13.141 1.00 79.00 287 CYS A CA 1
ATOM 2186 C C . CYS A 1 287 ? 14.143 7.553 -13.464 1.00 79.00 287 CYS A C 1
ATOM 2188 O O . CYS A 1 287 ? 14.066 6.357 -13.739 1.00 79.00 287 CYS A O 1
ATOM 2190 N N . PHE A 1 288 ? 13.075 8.349 -13.405 1.00 77.50 288 PHE A N 1
ATOM 2191 C CA . PHE A 1 288 ? 11.700 7.885 -13.568 1.00 77.50 288 PHE A CA 1
ATOM 2192 C C . PHE A 1 288 ? 10.953 8.712 -14.616 1.00 77.50 288 PHE A C 1
ATOM 2194 O O . PHE A 1 288 ? 11.162 9.921 -14.734 1.00 77.50 288 PHE A O 1
ATOM 2201 N N . ASP A 1 289 ? 10.041 8.060 -15.343 1.00 74.62 289 ASP A N 1
ATOM 2202 C CA . ASP A 1 289 ? 9.105 8.750 -16.230 1.00 74.62 289 ASP A CA 1
ATOM 2203 C C . ASP A 1 289 ? 8.200 9.716 -15.433 1.00 74.62 289 ASP A C 1
ATOM 2205 O O . ASP A 1 289 ? 7.898 9.456 -14.262 1.00 74.62 289 ASP A O 1
ATOM 2209 N N . PRO A 1 290 ? 7.736 10.831 -16.036 1.00 68.56 290 PRO A N 1
ATOM 2210 C CA . PRO A 1 290 ? 6.883 11.796 -15.351 1.00 68.56 290 PRO A CA 1
ATOM 2211 C C . PRO A 1 290 ? 5.611 11.148 -14.796 1.00 68.56 290 PRO A C 1
ATOM 2213 O O . PRO A 1 290 ? 4.805 10.589 -15.542 1.00 68.56 290 PRO A O 1
ATOM 2216 N N . ILE A 1 291 ? 5.391 11.288 -13.488 1.00 75.12 291 ILE A N 1
ATOM 2217 C CA . ILE A 1 291 ? 4.155 10.840 -12.844 1.00 75.12 291 ILE A CA 1
ATOM 2218 C C . ILE A 1 291 ? 3.151 11.983 -12.961 1.00 75.12 291 ILE A C 1
ATOM 2220 O O . ILE A 1 291 ? 3.197 12.942 -12.194 1.00 75.12 291 ILE A O 1
ATOM 2224 N N . VAL A 1 292 ? 2.270 11.921 -13.956 1.00 78.12 292 VAL A N 1
ATOM 2225 C CA . VAL A 1 292 ? 1.362 13.027 -14.281 1.00 78.12 292 VAL A CA 1
ATOM 2226 C C . VAL A 1 292 ? -0.061 12.689 -13.851 1.00 78.12 292 VAL A C 1
ATOM 2228 O O . VAL A 1 292 ? -0.641 11.701 -14.294 1.00 78.12 292 VAL A O 1
ATOM 2231 N N . ALA A 1 293 ? -0.656 13.535 -13.008 1.00 71.38 293 ALA A N 1
ATOM 2232 C CA . ALA A 1 293 ? -2.078 13.448 -12.691 1.00 71.38 293 ALA A CA 1
ATOM 2233 C C . ALA A 1 293 ? -2.943 13.685 -13.939 1.00 71.38 293 ALA A C 1
ATOM 2235 O O . ALA A 1 293 ? -2.529 14.343 -14.888 1.00 71.38 293 ALA A O 1
ATOM 2236 N N . ILE A 1 294 ? -4.210 13.267 -13.891 1.00 71.25 294 ILE A N 1
ATOM 2237 C CA . ILE A 1 294 ? -5.202 13.495 -14.964 1.00 71.25 294 ILE A CA 1
ATOM 2238 C C . ILE A 1 294 ? -5.313 14.991 -15.343 1.00 71.25 294 ILE A C 1
ATOM 2240 O O . ILE A 1 294 ? -5.636 15.336 -16.475 1.00 71.25 294 ILE A O 1
ATOM 2244 N N . SER A 1 295 ? -4.992 15.892 -14.409 1.00 72.44 295 SER A N 1
ATOM 2245 C CA . SER A 1 295 ? -4.941 17.345 -14.612 1.00 72.44 295 SER A CA 1
ATOM 2246 C C . SER A 1 295 ? -3.705 17.859 -15.368 1.00 72.44 295 SER A C 1
ATOM 2248 O O . SER A 1 295 ? -3.595 19.064 -15.585 1.00 72.44 295 SER A O 1
ATOM 2250 N N . GLY A 1 296 ? -2.760 16.991 -15.739 1.00 70.44 296 GLY A N 1
ATOM 2251 C CA . GLY A 1 296 ? -1.483 17.367 -16.353 1.00 70.44 296 GLY A CA 1
ATOM 2252 C C . GLY A 1 296 ? -0.407 17.810 -15.353 1.00 70.44 296 GLY A C 1
ATOM 2253 O O . GLY A 1 296 ? 0.651 18.283 -15.761 1.00 70.44 296 GLY A O 1
ATOM 2254 N N . ARG A 1 297 ? -0.662 17.695 -14.043 1.00 71.50 297 ARG A N 1
ATOM 2255 C CA . ARG A 1 297 ? 0.280 18.098 -12.987 1.00 71.50 297 ARG A CA 1
ATOM 2256 C C . ARG A 1 297 ? 1.316 17.004 -12.727 1.00 71.50 297 ARG A C 1
ATOM 2258 O O . ARG A 1 297 ? 0.929 15.874 -12.452 1.00 71.50 297 ARG A O 1
ATOM 2265 N N . ASP A 1 298 ? 2.597 17.370 -12.731 1.00 74.19 298 ASP A N 1
ATOM 2266 C CA . ASP A 1 298 ? 3.696 16.512 -12.265 1.00 74.19 298 ASP A CA 1
ATOM 2267 C C . ASP A 1 298 ? 3.585 16.271 -10.749 1.00 74.19 298 ASP A C 1
ATOM 2269 O O . ASP A 1 298 ? 3.541 17.216 -9.952 1.00 74.19 298 ASP A O 1
ATOM 2273 N N . LEU A 1 299 ? 3.502 15.001 -10.365 1.00 78.50 299 LEU A N 1
ATOM 2274 C CA . LEU A 1 299 ? 3.355 14.538 -8.992 1.00 78.50 299 LEU A CA 1
ATOM 2275 C C . LEU A 1 299 ? 4.698 14.267 -8.313 1.00 78.50 299 LEU A C 1
ATOM 2277 O O . LEU A 1 299 ? 4.728 14.235 -7.087 1.00 78.50 299 LEU A O 1
ATOM 2281 N N . ILE A 1 300 ? 5.813 14.159 -9.048 1.00 78.81 300 ILE A N 1
ATOM 2282 C CA . ILE A 1 300 ? 7.136 13.921 -8.447 1.00 78.81 300 ILE A CA 1
ATOM 2283 C C . ILE A 1 300 ? 7.485 15.011 -7.418 1.00 78.81 300 ILE A C 1
ATOM 2285 O O . ILE A 1 300 ? 7.858 14.667 -6.295 1.00 78.81 300 ILE A O 1
ATOM 2289 N N . PRO A 1 301 ? 7.323 16.321 -7.708 1.00 73.38 301 PRO A N 1
ATOM 2290 C CA . PRO A 1 301 ? 7.525 17.352 -6.698 1.00 73.38 301 PRO A CA 1
ATOM 2291 C C . PRO A 1 301 ? 6.581 17.179 -5.506 1.00 73.38 301 PRO A C 1
ATOM 2293 O O . PRO A 1 301 ? 7.016 17.281 -4.367 1.00 73.38 301 PRO A O 1
ATOM 2296 N N . VAL A 1 302 ? 5.305 16.873 -5.745 1.00 76.25 302 VAL A N 1
ATOM 2297 C CA . VAL A 1 302 ? 4.319 16.704 -4.666 1.00 76.25 302 VAL A CA 1
ATOM 2298 C C . VAL A 1 302 ? 4.739 15.573 -3.722 1.00 76.25 302 VAL A C 1
ATOM 2300 O O . VAL A 1 302 ? 4.728 15.755 -2.513 1.00 76.25 302 VAL A O 1
ATOM 2303 N N . MET A 1 303 ? 5.208 14.448 -4.261 1.00 79.00 303 MET A N 1
ATOM 2304 C CA . MET A 1 303 ? 5.680 13.307 -3.473 1.00 79.00 303 MET A CA 1
ATOM 2305 C C . MET A 1 303 ? 6.948 13.619 -2.668 1.00 79.00 303 MET A C 1
ATOM 2307 O O . MET A 1 303 ? 7.074 13.192 -1.524 1.00 79.00 303 MET A O 1
ATOM 2311 N N . VAL A 1 304 ? 7.896 14.360 -3.250 1.00 79.56 304 VAL A N 1
ATOM 2312 C CA . VAL A 1 304 ? 9.174 14.685 -2.592 1.00 79.56 304 VAL A CA 1
ATOM 2313 C C . VAL A 1 304 ? 9.001 15.760 -1.516 1.00 79.56 304 VAL A C 1
ATOM 2315 O O . VAL A 1 304 ? 9.629 15.684 -0.458 1.00 79.56 304 VAL A O 1
ATOM 2318 N N . TYR A 1 305 ? 8.166 16.766 -1.775 1.00 73.00 305 TYR A N 1
ATOM 2319 C CA . TYR A 1 305 ? 7.938 17.882 -0.857 1.00 73.00 305 TYR A CA 1
ATOM 2320 C C . TYR A 1 305 ? 6.822 17.628 0.161 1.00 73.00 305 TYR A C 1
ATOM 2322 O O . TYR A 1 305 ? 6.755 18.380 1.123 1.00 73.00 305 TYR A O 1
ATOM 2330 N N . GLY A 1 306 ? 6.024 16.565 0.019 1.00 63.91 306 GLY A N 1
ATOM 2331 C CA . GLY A 1 306 ? 5.009 16.169 1.003 1.00 63.91 306 GLY A CA 1
ATOM 2332 C C . GLY A 1 306 ? 3.756 17.034 0.997 1.00 63.91 306 GLY A C 1
ATOM 2333 O O . GLY A 1 306 ? 3.829 18.204 1.429 1.00 63.91 306 GLY A O 1
#

Organism: Trifolium pratense (NCBI:txid57577)